Protein AF-A0AAD5GV06-F1 (afdb_monomer)

Nearest PDB structures (foldseek):
  1n60-assembly1_C  TM=7.683E-01  e=9.451E-06  Afipia carboxidovorans OM5
  1ffv-assembly1_F  TM=7.691E-01  e=2.062E-05  Hydrogenophaga pseudoflava
  7dqx-assembly1_E  TM=7.322E-01  e=2.189E-05  Paenarthrobacter nicotinovorans
  7dqx-assembly1_B  TM=6.801E-01  e=4.499E-05  Paenarthrobacter nicotinovorans

pLDDT: mean 82.09, std 19.95, range [29.8, 98.0]

Structure (mmCIF, N/CA/C/O backbone):
data_AF-A0AAD5GV06-F1
#
_entry.id   AF-A0AAD5GV06-F1
#
loop_
_atom_site.group_PDB
_atom_site.id
_atom_site.type_symbol
_atom_site.label_atom_id
_atom_site.label_alt_id
_atom_site.label_comp_id
_atom_site.label_asym_id
_atom_site.label_entity_id
_atom_site.label_seq_id
_atom_site.pdbx_PDB_ins_code
_atom_site.Cartn_x
_atom_site.Cartn_y
_atom_site.Cartn_z
_atom_site.occupancy
_atom_site.B_iso_or_equiv
_atom_site.auth_seq_id
_atom_site.auth_comp_id
_atom_site.auth_asym_id
_atom_site.auth_atom_id
_atom_site.pdbx_PDB_model_num
ATOM 1 N N . GLU A 1 1 ? -22.191 5.093 3.376 1.00 51.56 1 GLU A N 1
ATOM 2 C CA . GLU A 1 1 ? -22.818 5.156 2.046 1.00 51.56 1 GLU A CA 1
ATOM 3 C C . GLU A 1 1 ? -22.018 4.501 0.925 1.00 51.56 1 GLU A C 1
ATOM 5 O O . GLU A 1 1 ? -22.421 3.414 0.571 1.00 51.56 1 GLU A O 1
ATOM 10 N N . PHE A 1 2 ? -20.891 5.005 0.392 1.00 42.59 2 PHE A N 1
ATOM 11 C CA . PHE A 1 2 ? -20.266 4.379 -0.807 1.00 42.59 2 PHE A CA 1
ATOM 12 C C . PHE A 1 2 ? -19.914 2.876 -0.683 1.00 42.59 2 PHE A C 1
ATOM 14 O O . PHE A 1 2 ? -20.197 2.106 -1.591 1.00 42.59 2 PHE A O 1
ATOM 21 N N . LEU A 1 3 ? -19.355 2.435 0.452 1.00 46.47 3 LEU A N 1
ATOM 22 C CA . LEU A 1 3 ? -19.044 1.012 0.701 1.00 46.47 3 LEU A CA 1
ATOM 23 C C . LEU A 1 3 ? -20.263 0.166 1.121 1.00 46.47 3 LEU A C 1
ATOM 25 O O . LEU A 1 3 ? -20.123 -1.029 1.356 1.00 46.47 3 LEU A O 1
ATOM 29 N N . GLU A 1 4 ? -21.433 0.788 1.269 1.00 52.28 4 GLU A N 1
ATOM 30 C CA . GLU A 1 4 ? -22.708 0.117 1.564 1.00 52.28 4 GLU A CA 1
ATOM 31 C C . GLU A 1 4 ? -23.564 -0.042 0.298 1.00 52.28 4 GLU A C 1
ATOM 33 O O . GLU A 1 4 ? -24.565 -0.756 0.326 1.00 52.28 4 GLU A O 1
ATOM 38 N N . ILE A 1 5 ? -23.171 0.594 -0.815 1.00 63.75 5 ILE A N 1
ATOM 39 C CA . ILE A 1 5 ? -23.819 0.406 -2.113 1.00 63.75 5 ILE A CA 1
ATOM 40 C C . ILE A 1 5 ? -23.489 -1.018 -2.594 1.00 63.75 5 ILE A C 1
ATOM 42 O O . ILE A 1 5 ? -22.325 -1.428 -2.528 1.00 63.75 5 ILE A O 1
ATOM 46 N N . PRO A 1 6 ? -24.483 -1.793 -3.066 1.00 69.88 6 PRO A N 1
ATOM 47 C CA . PRO A 1 6 ? -24.226 -3.089 -3.680 1.00 69.88 6 PRO A CA 1
ATOM 48 C C . PRO A 1 6 ? -23.248 -2.954 -4.852 1.00 69.88 6 PRO A C 1
ATOM 50 O O . PRO A 1 6 ? -23.102 -1.884 -5.444 1.00 69.88 6 PRO A O 1
ATOM 53 N N . ALA A 1 7 ? -22.565 -4.050 -5.189 1.00 78.19 7 ALA A N 1
ATOM 54 C CA . ALA A 1 7 ? -21.650 -4.065 -6.324 1.00 78.19 7 ALA A CA 1
ATOM 55 C C . ALA A 1 7 ? -22.341 -3.502 -7.579 1.00 78.19 7 ALA A C 1
ATOM 57 O O . ALA A 1 7 ? -23.476 -3.876 -7.880 1.00 78.19 7 ALA A O 1
ATOM 58 N N . LEU A 1 8 ? -21.654 -2.596 -8.281 1.00 85.69 8 LEU A N 1
ATOM 59 C CA . LEU A 1 8 ? -22.152 -2.017 -9.527 1.00 85.69 8 LEU A CA 1
ATOM 60 C C . LEU A 1 8 ? -22.435 -3.141 -10.530 1.00 85.69 8 LEU A C 1
ATOM 62 O O . LEU A 1 8 ? -21.632 -4.066 -10.678 1.00 85.69 8 LEU A O 1
ATOM 66 N N . ASP A 1 9 ? -23.576 -3.062 -11.208 1.00 87.88 9 ASP A N 1
ATOM 67 C CA . ASP A 1 9 ? -23.890 -3.984 -12.292 1.00 87.88 9 ASP A CA 1
ATOM 68 C C . ASP A 1 9 ? -23.105 -3.624 -13.567 1.00 87.88 9 ASP A C 1
ATOM 70 O O . ASP A 1 9 ? -22.434 -2.596 -13.654 1.00 87.88 9 ASP A O 1
ATOM 74 N N . SER A 1 10 ? -23.200 -4.465 -14.597 1.00 92.44 10 SER A N 1
ATOM 75 C CA . SER A 1 10 ? -22.501 -4.244 -15.870 1.00 92.44 10 SER A CA 1
ATOM 76 C C . SER A 1 10 ? -22.993 -3.023 -16.663 1.00 92.44 10 SER A C 1
ATOM 78 O O . SER A 1 10 ? -22.436 -2.731 -17.718 1.00 92.44 10 SER A O 1
ATOM 80 N N . LYS A 1 11 ? -24.078 -2.367 -16.231 1.00 93.88 11 LYS A N 1
ATOM 81 C CA . LYS A 1 11 ? -24.707 -1.230 -16.922 1.00 93.88 11 LYS A CA 1
ATOM 82 C C . LYS A 1 11 ? -24.461 0.096 -16.206 1.00 93.88 11 LYS A C 1
ATOM 84 O O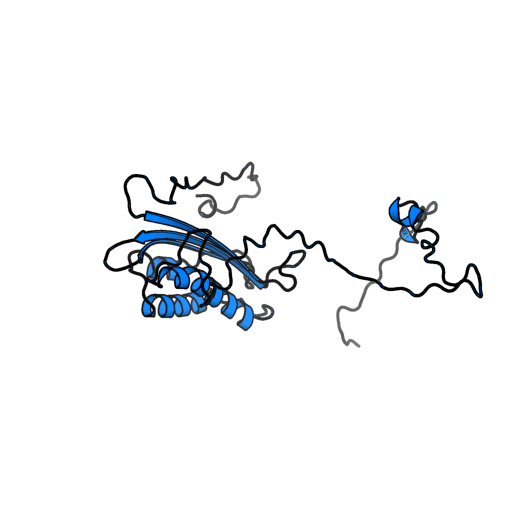 . LYS A 1 11 ? -24.740 1.148 -16.776 1.00 93.88 11 LYS A O 1
ATOM 89 N N . THR A 1 12 ? -23.946 0.051 -14.984 1.00 90.81 12 THR A N 1
ATOM 90 C CA . THR A 1 12 ? -23.716 1.226 -14.153 1.00 90.81 12 THR A CA 1
ATOM 91 C C . THR A 1 12 ? -22.253 1.635 -14.219 1.00 90.81 12 THR A C 1
ATOM 93 O O . THR A 1 12 ? -21.347 0.810 -14.122 1.00 90.81 12 THR A O 1
ATOM 96 N N . VAL A 1 13 ? -22.013 2.937 -14.353 1.00 90.31 13 VAL A N 1
ATOM 97 C CA . VAL A 1 13 ? -20.671 3.523 -14.333 1.00 90.31 13 VAL A CA 1
ATOM 98 C C . VAL A 1 13 ? -20.504 4.413 -13.107 1.00 90.31 13 VAL A C 1
ATOM 100 O O . VAL A 1 13 ? -21.433 5.109 -12.696 1.00 90.31 13 VAL A O 1
ATOM 103 N N . LEU A 1 14 ? -19.308 4.397 -12.514 1.00 90.06 14 LEU A N 1
ATOM 104 C CA . LEU A 1 14 ? -18.953 5.312 -11.433 1.00 90.06 14 LEU A CA 1
ATOM 105 C C . LEU A 1 14 ? -18.707 6.708 -12.017 1.00 90.06 14 LEU A C 1
ATOM 107 O O . LEU A 1 14 ? -17.685 6.931 -12.659 1.00 90.06 14 LEU A O 1
ATOM 111 N N . LEU A 1 15 ? -19.640 7.638 -11.798 1.00 91.94 15 LEU A N 1
ATOM 112 C CA . LEU A 1 15 ? -19.518 9.013 -12.294 1.00 91.94 15 LEU A CA 1
ATOM 113 C C . LEU A 1 15 ? -18.615 9.875 -11.403 1.00 91.94 15 LEU A C 1
ATOM 115 O O . LEU A 1 15 ? -17.742 10.585 -11.892 1.00 91.94 15 LEU A O 1
ATOM 119 N N . SER A 1 16 ? -18.837 9.834 -10.090 1.00 90.56 16 SER A N 1
ATOM 120 C CA . SER A 1 16 ? -18.088 10.628 -9.120 1.00 90.56 16 SER A CA 1
ATOM 121 C C . SER A 1 16 ? -18.120 9.982 -7.736 1.00 90.56 16 SER A C 1
ATOM 123 O O . SER A 1 16 ? -19.012 9.197 -7.412 1.00 90.56 16 SER A O 1
ATOM 125 N N . VAL A 1 17 ? -17.124 10.313 -6.914 1.00 87.50 17 VAL A N 1
ATOM 126 C CA . VAL A 1 17 ? -17.063 9.938 -5.498 1.00 87.50 17 VAL A CA 1
ATOM 127 C C . VAL A 1 17 ? -17.033 11.222 -4.685 1.00 87.50 17 VAL A C 1
ATOM 129 O O . VAL A 1 17 ? -16.138 12.047 -4.855 1.00 87.50 17 VAL A O 1
ATOM 132 N N . PHE A 1 18 ? -18.008 11.392 -3.797 1.00 87.81 18 PHE A N 1
ATOM 133 C CA . PHE A 1 18 ? -18.022 12.501 -2.852 1.00 87.81 18 PHE A CA 1
ATOM 134 C C . PHE A 1 18 ? -17.351 12.073 -1.546 1.00 87.81 18 PHE A C 1
ATOM 136 O O . PHE A 1 18 ? -17.814 11.149 -0.874 1.00 87.81 18 PHE A O 1
ATOM 143 N N . ILE A 1 19 ? -16.258 12.747 -1.188 1.00 85.94 19 ILE A N 1
ATOM 144 C CA . ILE A 1 19 ? -15.560 12.532 0.080 1.00 85.94 19 ILE A CA 1
ATOM 145 C C . ILE A 1 19 ? -16.021 13.627 1.049 1.00 85.94 19 ILE A C 1
ATOM 147 O O . ILE A 1 19 ? -15.722 14.800 0.814 1.00 85.94 19 ILE A O 1
ATOM 151 N N . PRO A 1 20 ? -16.765 13.288 2.117 1.00 80.38 20 PRO A N 1
ATOM 152 C CA . PRO A 1 20 ? -17.269 14.291 3.040 1.00 80.38 20 PRO A CA 1
ATOM 153 C C . PRO A 1 20 ? -16.117 14.936 3.812 1.00 80.38 20 PRO A C 1
ATOM 155 O O . PRO A 1 20 ? -15.278 14.245 4.395 1.00 80.38 20 PRO A O 1
ATOM 158 N N . LEU A 1 21 ? -16.106 16.269 3.861 1.00 74.44 21 LEU A N 1
ATOM 159 C CA . LEU A 1 21 ? -15.189 17.002 4.721 1.00 74.44 21 LEU A CA 1
ATOM 160 C C . LEU A 1 21 ? -15.694 16.916 6.166 1.00 74.44 21 LEU A C 1
ATOM 162 O O . LEU A 1 21 ? -16.721 17.501 6.519 1.00 74.44 21 LEU A O 1
ATOM 166 N N . LEU A 1 22 ? -14.967 16.196 7.012 1.00 67.69 22 LEU A N 1
ATOM 167 C CA . LEU A 1 22 ? -15.177 16.223 8.456 1.00 67.69 22 LEU A CA 1
ATOM 168 C C . LEU A 1 22 ? -14.695 17.589 8.947 1.00 67.69 22 LEU A C 1
ATOM 170 O O . LEU A 1 22 ? -13.493 17.779 9.074 1.00 67.69 22 LEU A O 1
ATOM 174 N N . LYS A 1 23 ? -15.597 18.566 9.133 1.00 54.91 23 LYS A N 1
ATOM 175 C CA . LYS A 1 23 ? -15.231 19.936 9.537 1.00 54.91 23 LYS A CA 1
ATOM 176 C C . LYS A 1 23 ? -14.414 19.900 10.841 1.00 54.91 23 LYS A C 1
ATOM 178 O O . LYS A 1 23 ? -15.004 19.659 11.898 1.00 54.91 23 LYS A O 1
ATOM 183 N N . PRO A 1 24 ? -13.097 20.175 10.807 1.00 48.62 24 PRO A N 1
ATOM 184 C CA . PRO A 1 24 ? -12.324 20.337 12.020 1.00 48.62 24 PRO A CA 1
ATOM 185 C C . PRO A 1 24 ? -12.647 21.729 12.544 1.00 48.62 24 PRO A C 1
ATOM 187 O O . PRO A 1 24 ? -12.456 22.746 11.879 1.00 48.62 24 PRO A O 1
ATOM 190 N N . THR A 1 25 ? -13.226 21.790 13.721 1.00 45.72 25 THR A N 1
ATOM 191 C CA . THR A 1 25 ? -13.682 23.038 14.307 1.00 45.72 25 THR A CA 1
ATOM 192 C C . THR A 1 25 ? -12.563 23.485 15.239 1.00 45.72 25 THR A C 1
ATOM 194 O O . THR A 1 25 ? -12.269 22.778 16.192 1.00 45.72 25 THR A O 1
ATOM 197 N N . LYS A 1 26 ? -11.832 24.531 14.796 1.00 45.44 26 LYS A N 1
ATOM 198 C CA . LYS A 1 26 ? -10.581 25.212 15.250 1.00 45.44 26 LYS A CA 1
ATOM 199 C C . LYS A 1 26 ? -9.536 24.453 16.103 1.00 45.44 26 LYS A C 1
ATOM 201 O O . LYS A 1 26 ? -8.352 24.633 15.860 1.00 45.44 26 LYS A O 1
ATOM 206 N N . ASN A 1 27 ? -9.954 23.578 17.011 1.00 46.66 27 ASN A N 1
ATOM 207 C CA . ASN A 1 27 ? -9.155 22.699 17.868 1.00 46.66 27 ASN A CA 1
ATOM 208 C C . ASN A 1 27 ? -9.433 21.188 17.637 1.00 46.66 27 ASN A C 1
ATOM 210 O O . ASN A 1 27 ? -8.927 20.348 18.378 1.00 46.66 27 ASN A O 1
ATOM 214 N N . GLY A 1 28 ? -10.260 20.826 16.646 1.00 48.19 28 GLY A N 1
ATOM 215 C CA . GLY A 1 28 ? -10.706 19.447 16.390 1.00 48.19 28 GLY A CA 1
ATOM 216 C C . GLY A 1 28 ? -11.953 19.013 17.175 1.00 48.19 28 GLY A C 1
ATOM 217 O O . GLY A 1 28 ? -12.251 17.821 17.193 1.00 48.19 28 GLY A O 1
ATOM 218 N N . TYR A 1 29 ? -12.670 19.962 17.789 1.00 48.94 29 TYR A N 1
ATOM 219 C CA . TYR A 1 29 ? -13.863 19.731 18.609 1.00 48.94 29 TYR A CA 1
ATOM 220 C C . TYR A 1 29 ? -15.061 20.461 18.031 1.00 48.94 29 TYR A C 1
ATOM 222 O O . TYR A 1 29 ? -15.000 21.682 17.907 1.00 48.94 29 TYR A O 1
ATOM 230 N N . THR A 1 30 ? -16.163 19.755 17.767 1.00 49.81 30 THR A N 1
ATOM 231 C CA . THR A 1 30 ? -17.465 20.395 17.532 1.00 49.81 30 THR A CA 1
ATOM 232 C C . THR A 1 30 ? -17.762 21.364 18.674 1.00 49.81 30 THR A C 1
ATOM 234 O O . THR A 1 30 ? -17.601 20.999 19.833 1.00 49.81 30 THR A O 1
ATOM 237 N N . GLU A 1 31 ? -18.195 22.586 18.344 1.00 48.75 31 GLU A N 1
ATOM 238 C CA . GLU A 1 31 ? -18.271 23.770 19.228 1.00 48.75 31 GLU A CA 1
ATOM 239 C C . GLU A 1 31 ? -19.017 23.578 20.570 1.00 48.75 31 GLU A C 1
ATOM 241 O O . GLU A 1 31 ? -18.944 24.457 21.420 1.00 48.75 31 GLU A O 1
ATOM 246 N N . ASN A 1 32 ? -19.664 22.426 20.799 1.00 49.56 32 ASN A N 1
ATOM 247 C CA . ASN A 1 32 ? -20.424 22.082 22.003 1.00 49.56 32 ASN A CA 1
ATOM 248 C C . ASN A 1 32 ? -20.115 20.688 22.611 1.00 49.56 32 ASN A C 1
ATOM 250 O O . ASN A 1 32 ? -20.889 20.223 23.447 1.00 49.56 32 ASN A O 1
ATOM 254 N N . SER A 1 33 ? -19.043 19.979 22.226 1.00 58.00 33 SER A N 1
ATOM 255 C CA . SER A 1 33 ? -18.772 18.630 22.762 1.00 58.00 33 SER A CA 1
ATOM 256 C C . SER A 1 33 ? -17.281 18.278 22.841 1.00 58.00 33 SER A C 1
ATOM 258 O O . SER A 1 33 ? -16.519 18.562 21.922 1.00 58.00 33 SER A O 1
ATOM 260 N N . ASN A 1 34 ? -16.864 17.583 23.912 1.00 72.31 34 ASN A N 1
ATOM 261 C CA . ASN A 1 34 ? -15.514 17.012 24.113 1.00 72.31 34 ASN A CA 1
ATOM 262 C C . ASN A 1 34 ? -15.178 15.876 23.118 1.00 72.31 34 ASN A C 1
ATOM 264 O O . ASN A 1 34 ? -14.488 14.914 23.459 1.00 72.31 34 ASN A O 1
ATOM 268 N N . THR A 1 35 ? -15.725 15.930 21.907 1.00 78.38 35 THR A N 1
ATOM 269 C CA . THR A 1 35 ? -15.640 14.891 20.888 1.00 78.38 35 THR A CA 1
ATOM 270 C C . THR A 1 35 ? -14.645 15.279 19.809 1.00 78.38 35 THR A C 1
ATOM 272 O O . THR A 1 35 ? -14.705 16.386 19.279 1.00 78.38 35 THR A O 1
ATOM 275 N N . LYS A 1 36 ? -13.767 14.347 19.447 1.00 82.19 36 LYS A N 1
ATOM 276 C CA . LYS A 1 36 ? -12.717 14.521 18.446 1.00 82.19 36 LYS A CA 1
ATOM 277 C C . LYS A 1 36 ? -12.791 13.415 17.405 1.00 82.19 36 LYS A C 1
ATOM 279 O O . LYS A 1 36 ? -12.932 12.247 17.753 1.00 82.19 36 LYS A O 1
ATOM 284 N N . VAL A 1 37 ? -12.640 13.779 16.135 1.00 84.12 37 VAL A N 1
ATOM 285 C CA . VAL A 1 37 ? -12.539 12.817 15.029 1.00 84.12 37 VAL A CA 1
ATOM 286 C C . VAL A 1 37 ? -11.079 12.663 14.614 1.00 84.12 37 VAL A C 1
ATOM 288 O O . VAL A 1 37 ? -10.373 13.652 14.430 1.00 84.12 37 VAL A O 1
ATOM 291 N N . ILE A 1 38 ? -10.625 11.420 14.471 1.00 87.75 38 ILE A N 1
ATOM 292 C CA . ILE A 1 38 ? -9.259 11.055 14.095 1.00 87.75 38 ILE A CA 1
ATOM 293 C C . ILE A 1 38 ? -9.328 10.130 12.887 1.00 87.75 38 ILE A C 1
ATOM 295 O O . ILE A 1 38 ? -10.032 9.122 12.915 1.00 87.75 38 ILE A O 1
ATOM 299 N N . PHE A 1 39 ? -8.580 10.464 11.839 1.00 88.88 39 PHE A N 1
ATOM 300 C CA . PHE A 1 39 ? -8.421 9.636 10.652 1.00 88.88 39 PHE A CA 1
ATOM 301 C C . PHE A 1 39 ? -6.936 9.406 10.390 1.00 88.88 39 PHE A C 1
ATOM 303 O O . PHE A 1 39 ? -6.175 10.368 10.320 1.00 88.88 39 PHE A O 1
ATOM 310 N N . GLN A 1 40 ? -6.526 8.147 10.258 1.00 91.19 40 GLN A N 1
ATOM 311 C CA . GLN A 1 40 ? -5.148 7.777 9.941 1.00 91.19 40 GLN A CA 1
ATOM 312 C C . GLN A 1 40 ? -5.128 6.657 8.907 1.00 91.19 40 GLN A C 1
ATOM 314 O O . GLN A 1 40 ? -6.018 5.803 8.861 1.00 91.19 40 GLN A O 1
ATOM 319 N N . THR A 1 41 ? -4.100 6.662 8.065 1.00 94.44 41 THR A N 1
ATOM 320 C CA . THR A 1 41 ? -3.891 5.628 7.052 1.00 94.44 41 THR A CA 1
ATOM 321 C C . THR A 1 41 ? -2.506 5.032 7.193 1.00 94.44 41 THR A C 1
ATOM 323 O O . THR A 1 41 ? -1.566 5.702 7.607 1.00 94.44 41 THR A O 1
ATOM 326 N N . TYR A 1 42 ? -2.390 3.759 6.838 1.00 94.56 42 TYR A N 1
ATOM 327 C CA . TYR A 1 42 ? -1.174 2.982 6.988 1.00 94.56 42 TYR A CA 1
ATOM 328 C C . TYR A 1 42 ? -0.890 2.210 5.712 1.00 94.56 42 TYR A C 1
ATOM 330 O O . TYR A 1 42 ? -1.794 1.654 5.079 1.00 94.56 42 TYR A O 1
ATOM 338 N N . ARG A 1 43 ? 0.387 2.125 5.344 1.00 93.75 43 ARG A N 1
ATOM 339 C CA . ARG A 1 43 ? 0.840 1.341 4.197 1.00 93.75 43 ARG A CA 1
ATOM 340 C C . ARG A 1 43 ? 2.221 0.766 4.469 1.00 93.75 43 ARG A C 1
ATOM 342 O O . ARG A 1 43 ? 3.197 1.501 4.558 1.00 93.75 43 ARG A O 1
ATOM 349 N N . ALA A 1 44 ? 2.316 -0.559 4.511 1.00 94.50 44 ALA A N 1
ATOM 350 C CA . ALA A 1 44 ? 3.593 -1.266 4.528 1.00 94.50 44 ALA A CA 1
ATOM 351 C C . ALA A 1 44 ? 3.867 -1.850 3.142 1.00 94.50 44 ALA A C 1
ATOM 353 O O . ALA A 1 44 ? 3.025 -2.543 2.573 1.00 94.50 44 ALA A O 1
ATOM 354 N N . SER A 1 45 ? 5.043 -1.579 2.582 1.00 93.12 45 SER A N 1
ATOM 355 C CA . SER A 1 45 ? 5.439 -2.067 1.257 1.00 93.12 45 SER A CA 1
ATOM 356 C C . SER A 1 45 ? 6.959 -2.255 1.175 1.00 93.12 45 SER A C 1
ATOM 358 O O . SER A 1 45 ? 7.672 -1.650 1.976 1.00 93.12 45 SER A O 1
ATOM 360 N N . PRO A 1 46 ? 7.476 -3.048 0.214 1.00 92.31 46 PRO A N 1
ATOM 361 C CA . PRO A 1 46 ? 8.920 -3.213 0.014 1.00 92.31 46 PRO A CA 1
ATOM 362 C C . PRO A 1 46 ? 9.656 -1.894 -0.250 1.00 92.31 46 PRO A C 1
ATOM 364 O O . PRO A 1 46 ? 10.826 -1.757 0.088 1.00 92.31 46 PRO A O 1
ATOM 367 N N . ARG A 1 47 ? 8.964 -0.929 -0.872 1.00 87.88 47 ARG A N 1
ATOM 368 C CA . ARG A 1 47 ? 9.450 0.428 -1.138 1.00 87.88 47 ARG A CA 1
ATOM 369 C C . ARG A 1 47 ? 8.484 1.430 -0.496 1.00 87.88 47 ARG A C 1
ATOM 371 O O . ARG A 1 47 ? 7.493 1.803 -1.133 1.00 87.88 47 ARG A O 1
ATOM 378 N N . PRO A 1 48 ? 8.740 1.846 0.759 1.00 75.38 48 PRO A N 1
ATOM 379 C CA . PRO A 1 48 ? 7.825 2.688 1.530 1.00 75.38 48 PRO A CA 1
ATOM 380 C C . PRO A 1 48 ? 7.403 3.960 0.788 1.00 75.38 48 PRO A C 1
ATOM 382 O O . PRO A 1 48 ? 6.218 4.281 0.753 1.00 75.38 48 PRO A O 1
ATOM 385 N N . LEU A 1 49 ? 8.346 4.590 0.084 1.00 78.81 49 LEU A N 1
ATOM 386 C CA . LEU A 1 49 ? 8.168 5.860 -0.628 1.00 78.81 49 LEU A CA 1
ATOM 387 C C . LEU A 1 49 ? 7.448 5.749 -1.986 1.00 78.81 49 LEU A C 1
ATOM 389 O O . LEU A 1 49 ? 7.302 6.747 -2.681 1.00 78.81 49 LEU A O 1
ATOM 393 N N . GLY A 1 50 ? 6.993 4.556 -2.387 1.00 79.69 50 GLY A N 1
ATOM 394 C CA . GLY A 1 50 ? 6.167 4.378 -3.585 1.00 79.69 50 GLY A CA 1
ATOM 395 C C . GLY A 1 50 ? 6.693 3.338 -4.570 1.00 79.69 50 GLY A C 1
ATOM 396 O O . GLY A 1 50 ? 7.602 2.563 -4.277 1.00 79.69 50 GLY A O 1
ATOM 397 N N . ASN A 1 51 ? 6.052 3.281 -5.742 1.00 87.19 51 ASN A N 1
ATOM 398 C CA . ASN A 1 51 ? 6.334 2.322 -6.815 1.00 87.19 51 ASN A CA 1
ATOM 399 C C . ASN A 1 51 ? 6.392 0.854 -6.337 1.00 87.19 51 ASN A C 1
ATOM 401 O O . ASN A 1 51 ? 7.229 0.087 -6.791 1.00 87.19 51 ASN A O 1
ATOM 405 N N . ALA A 1 52 ? 5.572 0.440 -5.368 1.00 92.06 52 ALA A N 1
ATOM 406 C CA . ALA A 1 52 ? 5.491 -0.955 -4.927 1.00 92.06 52 ALA A CA 1
ATOM 407 C C . ALA A 1 52 ? 4.094 -1.291 -4.404 1.00 92.06 52 ALA A C 1
ATOM 409 O O . ALA A 1 52 ? 3.442 -0.464 -3.765 1.00 92.06 52 ALA A O 1
ATOM 410 N N . LEU A 1 53 ? 3.645 -2.524 -4.629 1.00 92.06 53 LEU A N 1
ATOM 411 C CA . LEU A 1 53 ? 2.417 -3.018 -4.010 1.00 92.06 53 LEU A CA 1
ATOM 412 C C . LEU A 1 53 ? 2.605 -3.163 -2.494 1.00 92.06 53 LEU A C 1
ATOM 414 O O . LEU A 1 53 ? 3.703 -3.445 -2.009 1.00 92.06 53 LEU A O 1
ATOM 418 N N . ALA A 1 54 ? 1.529 -2.940 -1.742 1.00 93.88 54 ALA A N 1
ATOM 419 C CA . ALA A 1 54 ? 1.552 -3.042 -0.290 1.00 93.88 54 ALA A CA 1
ATOM 420 C C . ALA A 1 54 ? 1.464 -4.505 0.176 1.00 93.88 54 ALA A C 1
ATOM 422 O O . ALA A 1 54 ? 0.720 -5.309 -0.385 1.00 93.88 54 ALA A O 1
ATOM 423 N N . TYR A 1 55 ? 2.172 -4.834 1.254 1.00 95.06 55 TYR A N 1
ATOM 424 C CA . TYR A 1 55 ? 1.953 -6.067 2.013 1.00 95.06 55 TYR A CA 1
ATOM 425 C C . TYR A 1 55 ? 0.653 -6.019 2.817 1.00 95.06 55 TYR A C 1
ATOM 427 O O . TYR A 1 55 ? 0.018 -7.052 3.006 1.00 95.06 55 TYR A O 1
ATOM 435 N N . LEU A 1 56 ? 0.294 -4.825 3.288 1.00 95.81 56 LEU A N 1
ATOM 436 C CA . LEU A 1 56 ? -0.970 -4.477 3.924 1.00 95.81 56 LEU A CA 1
ATOM 437 C C . LEU A 1 56 ? -1.133 -2.955 3.824 1.00 95.81 56 LEU A C 1
ATOM 439 O O . LEU A 1 56 ? -0.170 -2.208 4.032 1.00 95.81 56 LEU A O 1
ATOM 443 N N . ASN A 1 57 ? -2.346 -2.499 3.538 1.00 95.75 57 ASN A N 1
ATOM 444 C CA . ASN A 1 57 ? -2.755 -1.120 3.774 1.00 95.75 57 ASN A CA 1
ATOM 445 C C . ASN A 1 57 ? -3.969 -1.083 4.707 1.00 95.75 57 ASN A C 1
ATOM 447 O O . ASN A 1 57 ? -4.727 -2.050 4.800 1.00 95.75 57 ASN A O 1
ATOM 451 N N . ALA A 1 58 ? -4.130 0.019 5.428 1.00 97.06 58 ALA A N 1
ATOM 452 C CA . ALA A 1 58 ? -5.244 0.206 6.340 1.00 97.06 58 ALA A CA 1
ATOM 453 C C . ALA A 1 58 ? -5.666 1.675 6.407 1.00 97.06 58 ALA A C 1
ATOM 455 O O . ALA A 1 58 ? -4.866 2.574 6.150 1.00 97.06 58 ALA A O 1
ATOM 456 N N . ALA A 1 59 ? -6.928 1.907 6.745 1.00 96.50 59 ALA A N 1
ATOM 457 C CA . ALA A 1 59 ? -7.484 3.232 6.977 1.00 96.50 59 ALA A CA 1
ATOM 458 C C . ALA A 1 59 ? -8.439 3.163 8.165 1.00 96.50 59 ALA A C 1
ATOM 460 O O . ALA A 1 59 ? -9.405 2.390 8.151 1.00 96.50 59 ALA A O 1
ATOM 461 N N . PHE A 1 60 ? -8.155 3.960 9.189 1.00 95.88 60 PHE A N 1
ATOM 462 C CA . PHE A 1 60 ? -8.881 3.966 10.448 1.00 95.88 60 PHE A CA 1
ATOM 463 C C . PHE A 1 60 ? -9.499 5.332 10.691 1.00 95.88 60 PHE A C 1
ATOM 465 O O . PHE A 1 60 ? -8.848 6.360 10.525 1.00 95.88 60 PHE A O 1
ATOM 472 N N . LEU A 1 61 ? -10.766 5.328 11.086 1.00 92.88 61 LEU A N 1
ATOM 473 C CA . LEU A 1 61 ? -11.526 6.512 11.458 1.00 92.88 61 LEU A CA 1
ATOM 474 C C . LEU A 1 61 ? -12.127 6.262 12.835 1.00 92.88 61 LEU A C 1
ATOM 476 O O . LEU A 1 61 ? -12.843 5.278 12.998 1.00 92.88 61 LEU A O 1
ATOM 480 N N . ALA A 1 62 ? -11.882 7.138 13.799 1.00 91.81 62 ALA A N 1
ATOM 481 C CA . ALA A 1 62 ? -12.509 7.071 15.111 1.00 91.81 62 ALA A CA 1
ATOM 482 C C . ALA A 1 62 ? -13.079 8.427 15.509 1.00 91.81 62 ALA A C 1
ATOM 484 O O . ALA A 1 62 ? -12.474 9.465 15.261 1.00 91.81 62 ALA A O 1
ATOM 485 N N . GLU A 1 63 ? -14.226 8.400 16.165 1.00 89.94 63 GLU A N 1
ATOM 486 C CA . GLU A 1 63 ? -14.752 9.510 16.937 1.00 89.94 63 GLU A CA 1
ATOM 487 C C . GLU A 1 63 ? -14.610 9.151 18.412 1.00 89.94 63 GLU A C 1
ATOM 489 O O . GLU A 1 63 ? -15.131 8.129 18.865 1.00 89.94 63 GLU A O 1
ATOM 494 N N . ILE A 1 64 ? -13.884 9.978 19.150 1.00 89.38 64 ILE A N 1
ATOM 495 C CA . ILE A 1 64 ? -13.584 9.763 20.560 1.00 89.38 64 ILE A CA 1
ATOM 496 C C . ILE A 1 64 ? -14.154 10.891 21.405 1.00 89.38 64 ILE A C 1
ATOM 498 O O . ILE A 1 64 ? -14.266 12.020 20.935 1.00 89.38 64 ILE A O 1
ATOM 502 N N . SER A 1 65 ? -14.480 10.599 22.655 1.00 88.06 65 SER A N 1
ATOM 503 C CA . SER A 1 65 ? -14.852 11.580 23.669 1.00 88.06 65 SER A CA 1
ATOM 504 C C . SER A 1 65 ? -13.819 11.591 24.788 1.00 88.06 65 SER A C 1
ATOM 506 O O . SER A 1 65 ? -13.365 10.542 25.241 1.00 88.06 65 SER A O 1
ATOM 508 N N . ILE A 1 66 ? -13.429 12.782 25.231 1.00 84.31 66 ILE A N 1
ATOM 509 C CA . ILE A 1 66 ? -12.516 12.949 26.363 1.00 84.31 66 ILE A CA 1
ATOM 510 C C . ILE A 1 66 ? -13.355 13.286 27.595 1.00 84.31 66 ILE A C 1
ATOM 512 O O . ILE A 1 66 ? -14.080 14.284 27.613 1.00 84.31 66 ILE A O 1
ATOM 516 N N . GLY A 1 67 ? -13.273 12.439 28.619 1.00 78.94 67 GLY A N 1
ATOM 517 C CA . GLY A 1 67 ? -13.925 12.666 29.905 1.00 78.94 67 GLY A CA 1
ATOM 518 C C . GLY A 1 67 ? -13.010 12.328 31.075 1.00 78.94 67 GLY A C 1
ATOM 519 O O . GLY A 1 67 ? -11.911 11.810 30.894 1.00 78.94 67 GLY A O 1
ATOM 520 N N . ASP A 1 68 ? -13.499 12.562 32.290 1.00 75.81 68 ASP A N 1
ATOM 521 C CA . ASP A 1 68 ? -12.724 12.394 33.532 1.00 75.81 68 ASP A CA 1
ATOM 522 C C . ASP A 1 68 ? -12.217 10.959 33.754 1.00 75.81 68 ASP A C 1
ATOM 524 O O . ASP A 1 68 ? -11.253 10.729 34.476 1.00 75.81 68 ASP A O 1
ATOM 528 N N . LYS A 1 69 ? -12.876 9.975 33.129 1.00 74.62 69 LYS A N 1
ATOM 529 C CA . LYS A 1 69 ? -12.537 8.546 33.213 1.00 74.62 69 LYS A CA 1
ATOM 530 C C . LYS A 1 69 ? -11.571 8.080 32.115 1.00 74.62 69 LYS A C 1
ATOM 532 O O . LYS A 1 69 ? -11.270 6.892 32.061 1.00 74.62 69 LYS A O 1
ATOM 537 N N . GLY A 1 70 ? -11.121 8.979 31.237 1.00 83.88 70 GLY A N 1
ATOM 538 C CA . GLY A 1 70 ? -10.260 8.683 30.090 1.00 83.88 70 GLY A CA 1
ATOM 539 C C . GLY A 1 70 ? -10.957 8.871 28.739 1.00 83.88 70 GLY A C 1
ATOM 540 O O . GLY A 1 70 ? -11.994 9.529 28.629 1.00 83.88 70 GLY A O 1
ATOM 541 N N . VAL A 1 71 ? -10.369 8.287 27.693 1.00 88.25 71 VAL A N 1
ATOM 542 C CA . VAL A 1 71 ? -10.841 8.420 26.307 1.00 88.25 71 VAL A CA 1
ATOM 543 C C . VAL A 1 71 ? -11.897 7.359 25.991 1.00 88.25 71 VAL A C 1
ATOM 545 O O . VAL A 1 71 ? -11.609 6.165 25.995 1.00 88.25 71 VAL A O 1
ATOM 548 N N . GLY A 1 72 ? -13.129 7.779 25.710 1.00 91.19 72 GLY A N 1
ATOM 549 C CA . GLY A 1 72 ? -14.217 6.921 25.233 1.00 91.19 72 GLY A CA 1
ATOM 550 C C . GLY A 1 72 ? -14.263 6.841 23.708 1.00 91.19 72 GLY A C 1
ATOM 551 O O . GLY A 1 72 ? -14.023 7.835 23.029 1.00 91.19 72 GLY A O 1
ATOM 552 N N . ILE A 1 73 ? -14.596 5.674 23.151 1.00 93.19 73 ILE A N 1
ATOM 553 C CA . ILE A 1 73 ? -14.796 5.497 21.702 1.00 93.19 73 ILE A CA 1
ATOM 554 C C . ILE A 1 73 ? -16.289 5.626 21.378 1.00 93.19 73 ILE A C 1
ATOM 556 O O . ILE A 1 73 ? -17.067 4.720 21.675 1.00 93.19 73 ILE A O 1
ATOM 560 N N . ASN A 1 74 ? -16.692 6.719 20.727 1.00 91.62 74 ASN A N 1
ATOM 561 C CA . ASN A 1 74 ? -18.075 6.929 20.284 1.00 91.62 74 ASN A CA 1
ATOM 562 C C . ASN A 1 74 ? -18.375 6.103 19.027 1.00 91.62 74 ASN A C 1
ATOM 564 O O . ASN A 1 74 ? -19.383 5.404 18.947 1.00 91.62 74 ASN A O 1
ATOM 568 N N . SER A 1 75 ? -17.480 6.165 18.038 1.00 93.44 75 SER A N 1
ATOM 569 C CA . SER A 1 75 ? -17.577 5.392 16.801 1.00 93.44 75 SER A CA 1
ATOM 570 C C . SER A 1 75 ? -16.185 5.045 16.276 1.00 93.44 75 SER A C 1
ATOM 572 O O . SER A 1 75 ? -15.228 5.784 16.492 1.00 93.44 75 SER A O 1
ATOM 574 N N . ILE A 1 76 ? -16.040 3.898 15.608 1.00 95.06 76 ILE A N 1
ATOM 575 C CA . ILE A 1 76 ? -14.774 3.498 14.986 1.00 95.06 76 ILE A CA 1
ATOM 576 C C . ILE A 1 76 ? -15.026 2.679 13.719 1.00 95.06 76 ILE A C 1
ATOM 578 O O . ILE A 1 76 ? -15.944 1.858 13.661 1.00 95.06 76 ILE A O 1
ATOM 582 N N . ARG A 1 77 ? -14.216 2.916 12.688 1.00 95.19 77 ARG A N 1
ATOM 583 C CA . ARG A 1 77 ? -14.203 2.175 11.427 1.00 95.19 77 ARG A CA 1
ATOM 584 C C . ARG A 1 77 ? -12.777 1.763 11.111 1.00 95.19 77 ARG A C 1
ATOM 586 O O . ARG A 1 77 ? -11.890 2.611 11.062 1.00 95.19 77 ARG A O 1
ATOM 593 N N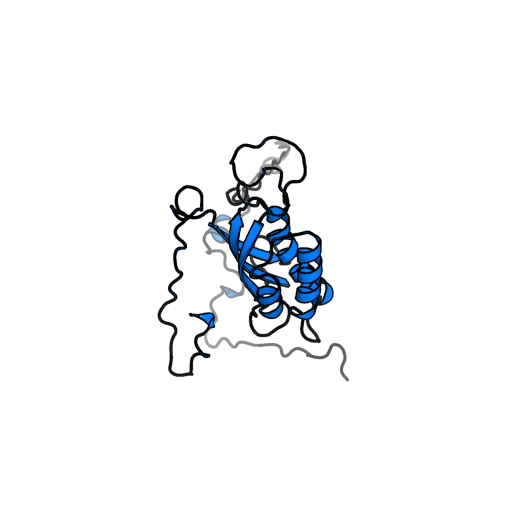 . LEU A 1 78 ? -12.578 0.471 10.886 1.00 96.94 78 LEU A N 1
ATOM 594 C CA . LEU A 1 78 ? -11.275 -0.146 10.688 1.00 96.94 78 LEU A CA 1
ATOM 595 C C . LEU A 1 78 ? -11.268 -0.904 9.361 1.00 96.94 78 LEU A C 1
ATOM 597 O O . LEU A 1 78 ? -11.758 -2.032 9.288 1.00 96.94 78 LEU A O 1
ATOM 601 N N . ALA A 1 79 ? -10.741 -0.285 8.305 1.00 96.81 79 ALA A N 1
ATOM 602 C CA . ALA A 1 79 ? -10.633 -0.903 6.988 1.00 96.81 79 ALA A CA 1
ATOM 603 C C . ALA A 1 79 ? -9.209 -1.414 6.738 1.00 96.81 79 ALA A C 1
ATOM 605 O O . ALA A 1 79 ? -8.239 -0.696 6.974 1.00 96.81 79 ALA A O 1
ATOM 606 N N . PHE A 1 80 ? -9.097 -2.634 6.216 1.00 97.12 80 PHE A N 1
ATOM 607 C CA . PHE A 1 80 ? -7.839 -3.294 5.870 1.00 97.12 80 PHE A CA 1
ATOM 608 C C . PHE A 1 80 ? -7.889 -3.788 4.427 1.00 97.12 80 PHE A C 1
ATOM 610 O O . PHE A 1 80 ? -8.916 -4.284 3.963 1.00 97.12 80 PHE A O 1
ATOM 617 N N . GLY A 1 81 ? -6.769 -3.709 3.719 1.00 95.50 81 GLY A N 1
ATOM 618 C CA . GLY A 1 81 ? -6.651 -4.192 2.351 1.00 95.50 81 GLY A CA 1
ATOM 619 C C . GLY A 1 81 ? -5.269 -4.751 2.049 1.00 95.50 81 GLY A C 1
ATOM 620 O O . GLY A 1 81 ? -4.334 -4.663 2.841 1.00 95.50 81 GLY A O 1
ATOM 621 N N . SER A 1 82 ? -5.133 -5.354 0.871 1.00 93.38 82 SER A N 1
ATOM 622 C CA . SER A 1 82 ? -3.856 -5.871 0.379 1.00 93.38 82 SER A CA 1
ATOM 623 C C . SER A 1 82 ? -3.191 -6.916 1.286 1.00 93.38 82 SER A C 1
ATOM 625 O O . SER A 1 82 ? -1.980 -7.043 1.225 1.00 93.38 82 SER A O 1
ATOM 627 N N . PHE A 1 83 ? -3.927 -7.693 2.095 1.00 94.62 83 PHE A N 1
ATOM 628 C CA . PHE A 1 83 ? -3.353 -8.740 2.967 1.00 94.62 83 PHE A CA 1
ATOM 629 C C . PHE A 1 83 ? -3.500 -10.176 2.445 1.00 94.62 83 PHE A C 1
ATOM 631 O O . PHE A 1 83 ? -3.311 -11.118 3.205 1.00 94.62 83 PHE A O 1
ATOM 638 N N . GLY A 1 84 ? -3.796 -10.353 1.155 1.00 92.12 84 GLY A N 1
ATOM 639 C CA . GLY A 1 84 ? -4.000 -11.682 0.562 1.00 92.12 84 GLY A CA 1
ATOM 640 C C . GLY A 1 84 ? -5.460 -12.096 0.426 1.00 92.12 84 GLY A C 1
ATOM 641 O O . GLY A 1 84 ? -5.747 -13.279 0.370 1.00 92.12 84 GLY A O 1
ATOM 642 N N . VAL A 1 85 ? -6.367 -11.123 0.390 1.00 90.88 85 VAL A N 1
ATOM 643 C CA . VAL A 1 85 ? -7.779 -11.303 0.034 1.00 90.88 85 VAL A CA 1
ATOM 644 C C . VAL A 1 85 ? -8.093 -10.466 -1.200 1.00 90.88 85 VAL A C 1
ATOM 646 O O . VAL A 1 85 ? -7.421 -9.465 -1.471 1.00 90.88 85 VAL A O 1
ATOM 649 N N . LYS A 1 86 ? -9.140 -10.846 -1.935 1.00 88.56 86 LYS A N 1
ATOM 650 C CA . LYS A 1 86 ? -9.536 -10.169 -3.181 1.00 88.56 86 LYS A CA 1
ATOM 651 C C . LYS A 1 86 ? -9.986 -8.716 -2.979 1.00 88.56 86 LYS A C 1
ATOM 653 O O . LYS A 1 86 ? -9.750 -7.876 -3.845 1.00 88.56 86 LYS A O 1
ATOM 658 N N . HIS A 1 87 ? -10.642 -8.418 -1.858 1.00 89.75 87 HIS A N 1
ATOM 659 C CA . HIS A 1 87 ? -11.247 -7.113 -1.586 1.00 89.75 87 HIS A CA 1
ATOM 660 C C . HIS A 1 87 ? -10.830 -6.584 -0.216 1.00 89.75 87 HIS A C 1
ATOM 662 O O . HIS A 1 87 ? -10.585 -7.359 0.704 1.00 89.75 87 HIS A O 1
ATOM 668 N N . ALA A 1 88 ? -10.765 -5.259 -0.076 1.00 92.81 88 ALA A N 1
ATOM 669 C CA . ALA A 1 88 ? -10.602 -4.644 1.235 1.00 92.81 88 ALA A CA 1
ATOM 670 C C . ALA A 1 88 ? -11.809 -4.983 2.121 1.00 92.81 88 ALA A C 1
ATOM 672 O O . ALA A 1 88 ? -12.947 -4.986 1.650 1.00 92.81 88 ALA A O 1
ATOM 673 N N . ILE A 1 89 ? -11.557 -5.258 3.398 1.00 93.00 89 ILE A N 1
ATOM 674 C CA . ILE A 1 89 ? -12.590 -5.628 4.366 1.00 93.00 89 ILE A CA 1
ATOM 675 C C . ILE A 1 89 ? -12.572 -4.685 5.561 1.00 93.00 89 ILE A C 1
ATOM 677 O O . ILE A 1 89 ? -11.540 -4.113 5.916 1.00 93.00 89 ILE A O 1
ATOM 681 N N . ARG A 1 90 ? -13.727 -4.557 6.214 1.00 94.12 90 ARG A N 1
ATOM 682 C CA . ARG A 1 90 ? -13.831 -3.916 7.524 1.00 94.12 90 ARG A CA 1
ATOM 683 C C . ARG A 1 90 ? -13.715 -4.943 8.638 1.00 94.12 90 ARG A C 1
ATOM 685 O O . ARG A 1 90 ? -14.345 -5.998 8.578 1.00 94.12 90 ARG A O 1
ATOM 692 N N . ALA A 1 91 ? -12.987 -4.603 9.695 1.00 95.50 91 ALA A N 1
ATOM 693 C CA . ALA A 1 91 ? -12.894 -5.414 10.904 1.00 95.50 91 ALA A CA 1
ATOM 694 C C . ALA A 1 91 ? -14.123 -5.208 11.810 1.00 95.50 91 ALA A C 1
ATOM 696 O O . ALA A 1 91 ? -13.996 -4.828 12.972 1.00 95.50 91 ALA A O 1
ATOM 697 N N . SER A 1 92 ? -15.333 -5.452 11.296 1.00 94.19 92 SER A N 1
ATOM 698 C CA . SER A 1 92 ? -16.580 -5.100 11.993 1.00 94.19 92 SER A CA 1
ATOM 699 C C . SER A 1 92 ? -16.779 -5.784 13.343 1.00 94.19 92 SER A C 1
ATOM 701 O O . SER A 1 92 ? -17.423 -5.220 14.224 1.00 94.19 92 SER A O 1
ATOM 703 N N . THR A 1 93 ? -16.196 -6.965 13.548 1.00 95.44 93 THR A N 1
ATOM 704 C CA . THR A 1 93 ? -16.175 -7.628 14.860 1.00 95.44 93 THR A CA 1
ATOM 705 C C . THR A 1 93 ? -15.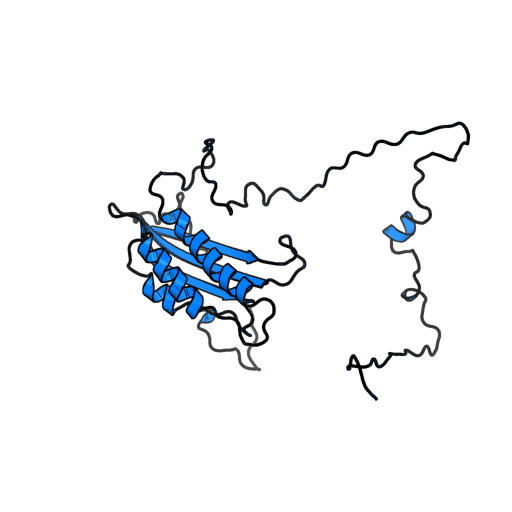361 -6.831 15.884 1.00 95.44 93 THR A C 1
ATOM 707 O O . THR A 1 93 ? -15.791 -6.679 17.024 1.00 95.44 93 THR A O 1
ATOM 710 N N . VAL A 1 94 ? -14.216 -6.280 15.470 1.00 97.06 94 VAL A N 1
ATOM 711 C CA . VAL A 1 94 ? -13.340 -5.457 16.319 1.00 97.06 94 VAL A CA 1
ATOM 712 C C . VAL A 1 94 ? -13.980 -4.096 16.578 1.00 97.06 94 VAL A C 1
ATOM 714 O O . VAL A 1 94 ? -14.004 -3.636 17.715 1.00 97.06 94 VAL A O 1
ATOM 717 N N . GLU A 1 95 ? -14.571 -3.484 15.548 1.00 96.69 95 GLU A N 1
ATOM 718 C CA . GLU A 1 95 ? -15.296 -2.214 15.673 1.00 96.69 95 GLU A CA 1
ATOM 719 C C . GLU A 1 95 ? -16.407 -2.319 16.730 1.00 96.69 95 GLU A C 1
ATOM 721 O O . GLU A 1 95 ? -16.428 -1.546 17.684 1.00 96.69 95 GLU A O 1
ATOM 726 N N . LYS A 1 96 ? -17.281 -3.332 16.624 1.00 96.62 96 LYS A N 1
ATOM 727 C CA . LYS A 1 96 ? -18.365 -3.578 17.595 1.00 96.62 96 LYS A CA 1
ATOM 728 C C . LYS A 1 96 ? -17.855 -3.824 19.014 1.00 96.62 96 LYS A C 1
ATOM 730 O O . LYS A 1 96 ? -18.540 -3.479 19.969 1.00 96.62 96 LYS A O 1
ATOM 735 N N . TYR A 1 97 ? -16.679 -4.434 19.156 1.00 97.12 97 TYR A N 1
ATOM 736 C CA . TYR A 1 97 ? -16.074 -4.679 20.461 1.00 97.12 97 TYR A CA 1
ATOM 737 C C . TYR A 1 97 ? -15.562 -3.395 21.131 1.00 97.12 97 TYR A C 1
ATOM 739 O O . TYR A 1 97 ? -15.575 -3.325 22.360 1.00 97.12 97 TYR A O 1
ATOM 747 N N . LEU A 1 98 ? -15.104 -2.413 20.349 1.00 96.12 98 LEU A N 1
ATOM 748 C CA . LEU A 1 98 ? -14.495 -1.169 20.833 1.00 96.12 98 LEU A CA 1
ATOM 749 C C . LEU A 1 98 ? -15.510 -0.047 21.095 1.00 96.12 98 LEU A C 1
ATOM 751 O O . LEU A 1 98 ? -15.314 0.740 22.019 1.00 96.12 98 LEU A O 1
ATOM 755 N N . VAL A 1 99 ? -16.581 0.036 20.300 1.00 96.00 99 VAL A N 1
ATOM 756 C CA . VAL A 1 99 ? -17.603 1.092 20.425 1.00 96.00 99 VAL A CA 1
ATOM 757 C C . VAL A 1 99 ? -18.223 1.109 21.826 1.00 96.00 99 VAL A C 1
ATOM 759 O O . VAL A 1 99 ? -18.611 0.075 22.367 1.00 96.00 99 VAL A O 1
ATOM 762 N N . GLY A 1 100 ? -18.333 2.307 22.404 1.00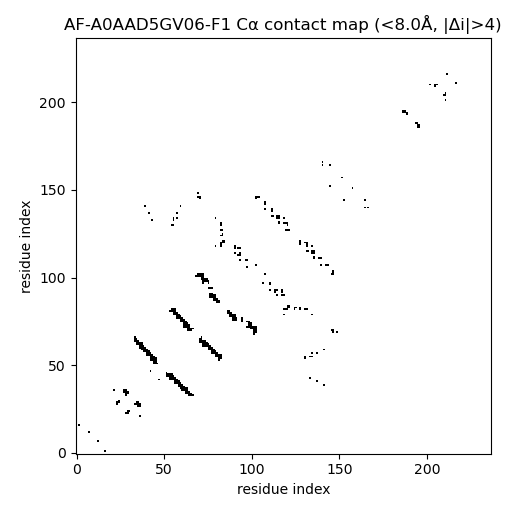 92.06 100 GLY A N 1
ATOM 763 C CA . GLY A 1 100 ? -18.948 2.559 23.708 1.00 92.06 100 GLY A CA 1
ATOM 764 C C . GLY A 1 100 ? -18.058 2.246 24.912 1.00 92.06 100 GLY A C 1
ATOM 765 O O . GLY A 1 100 ? -18.503 2.421 26.046 1.00 92.06 100 GLY A O 1
ATOM 766 N N . LYS A 1 101 ? -16.817 1.791 24.703 1.00 94.31 101 LYS A N 1
ATOM 767 C CA . LYS A 1 101 ? -15.875 1.492 25.788 1.00 94.31 101 LYS A CA 1
ATOM 768 C C . LYS A 1 101 ? -14.856 2.608 25.979 1.00 94.31 101 LYS A C 1
ATOM 770 O O . LYS A 1 101 ? -14.487 3.313 25.039 1.00 94.31 101 LYS A O 1
ATOM 775 N N . THR A 1 102 ? -14.386 2.732 27.215 1.00 92.50 102 THR A N 1
ATOM 776 C CA . THR A 1 102 ? -13.233 3.562 27.562 1.00 92.50 102 THR A CA 1
ATOM 777 C C . THR A 1 102 ? -11.956 2.806 27.235 1.00 92.50 102 THR A C 1
ATOM 779 O O . THR A 1 102 ? -11.820 1.628 27.571 1.00 92.50 102 THR A O 1
ATOM 782 N N . LEU A 1 103 ? -11.035 3.479 26.559 1.00 91.88 103 LEU A N 1
ATOM 783 C CA . LEU A 1 103 ? -9.779 2.907 26.126 1.00 91.88 103 LEU A CA 1
ATOM 784 C C . LEU A 1 103 ? -8.899 2.571 27.334 1.00 91.88 103 LEU A C 1
ATOM 786 O O . LEU A 1 103 ? -8.656 3.404 28.203 1.00 91.88 103 LEU A O 1
ATOM 790 N N . SER A 1 104 ? -8.431 1.330 27.380 1.00 91.75 104 SER A N 1
ATOM 791 C CA . SER A 1 104 ? -7.528 0.812 28.403 1.00 91.75 104 SER A CA 1
ATOM 792 C C . SER A 1 104 ? -6.537 -0.160 27.767 1.00 91.75 104 SER A C 1
ATOM 794 O O . SER A 1 104 ? -6.763 -0.656 26.658 1.00 91.75 104 SER A O 1
ATOM 796 N N . VAL A 1 105 ? -5.445 -0.460 28.472 1.00 91.88 105 VAL A N 1
ATOM 797 C CA . VAL A 1 105 ? -4.423 -1.410 28.001 1.00 91.88 105 VAL A CA 1
ATOM 798 C C . VAL A 1 105 ? -5.038 -2.787 27.719 1.00 91.88 105 VAL A C 1
ATOM 800 O O . VAL A 1 105 ? -4.808 -3.357 26.652 1.00 91.88 105 VAL A O 1
ATOM 803 N N . ASP A 1 106 ? -5.894 -3.279 28.619 1.00 94.19 106 ASP A N 1
ATOM 804 C CA . ASP A 1 106 ? -6.593 -4.560 28.453 1.00 94.19 106 ASP A CA 1
ATOM 805 C C . ASP A 1 106 ? -7.537 -4.544 27.246 1.00 94.19 106 ASP A C 1
ATOM 807 O O . ASP A 1 106 ? -7.627 -5.521 26.498 1.00 94.19 106 ASP A O 1
ATOM 811 N N . LEU A 1 107 ? -8.216 -3.414 27.009 1.00 94.81 107 LEU A N 1
ATOM 812 C CA . LEU A 1 107 ? -9.107 -3.276 25.864 1.00 94.81 107 LEU A CA 1
ATOM 813 C C . LEU A 1 107 ? -8.336 -3.361 24.542 1.00 94.81 107 LEU A C 1
ATOM 815 O O . LEU A 1 107 ? -8.779 -4.061 23.628 1.00 94.81 107 LEU A O 1
ATOM 819 N N . ILE A 1 108 ? -7.190 -2.678 24.447 1.00 94.69 108 ILE A N 1
ATOM 820 C CA . ILE A 1 108 ? -6.317 -2.728 23.266 1.00 94.69 108 ILE A CA 1
ATOM 821 C C . ILE A 1 108 ? -5.801 -4.148 23.050 1.00 94.69 108 ILE A C 1
ATOM 823 O O . ILE A 1 108 ? -5.834 -4.646 21.925 1.00 94.69 108 ILE A O 1
ATOM 827 N N . TYR A 1 109 ? -5.362 -4.822 24.113 1.00 95.50 109 TYR A N 1
ATOM 828 C CA . TYR A 1 109 ? -4.853 -6.187 24.029 1.00 95.50 109 TYR A CA 1
ATOM 829 C C . TYR A 1 109 ? -5.899 -7.167 23.475 1.00 95.50 109 TYR A C 1
ATOM 831 O O . TYR A 1 109 ? -5.610 -7.938 22.553 1.00 95.50 109 TYR A O 1
ATOM 839 N N . GLU A 1 110 ? -7.138 -7.099 23.962 1.00 97.00 110 GLU A N 1
ATOM 840 C CA . GLU A 1 110 ? -8.228 -7.926 23.437 1.00 97.00 110 GLU A CA 1
ATOM 841 C C . GLU A 1 110 ? -8.622 -7.533 22.004 1.00 97.00 110 GLU A C 1
ATOM 843 O O . GLU A 1 110 ? -8.836 -8.403 21.156 1.00 97.00 110 GLU A O 1
ATOM 848 N N . ALA A 1 111 ? -8.630 -6.239 21.670 1.00 96.75 111 ALA A N 1
ATOM 849 C CA . ALA A 1 111 ? -8.888 -5.781 20.304 1.00 96.75 111 ALA A CA 1
ATOM 850 C C . ALA A 1 111 ? -7.822 -6.279 19.311 1.00 96.75 111 ALA A C 1
ATOM 852 O O . ALA A 1 111 ? -8.147 -6.683 18.191 1.00 96.75 111 ALA A O 1
ATOM 853 N N . VAL A 1 112 ? -6.557 -6.326 19.730 1.00 95.19 112 VAL A N 1
ATOM 854 C CA . VAL A 1 112 ? -5.444 -6.897 18.965 1.00 95.19 112 VAL A CA 1
ATOM 855 C C . VAL A 1 112 ? -5.659 -8.389 18.695 1.00 95.19 112 VAL A C 1
ATOM 857 O O . VAL A 1 112 ? -5.505 -8.834 17.553 1.00 95.19 112 VAL A O 1
ATOM 860 N N . LYS A 1 113 ? -6.071 -9.170 19.702 1.00 96.19 113 LYS A N 1
ATOM 861 C CA . LYS A 1 113 ? -6.395 -10.595 19.511 1.00 96.19 113 LYS A CA 1
ATOM 862 C C . LYS A 1 113 ? -7.532 -10.785 18.513 1.00 96.19 113 LYS A C 1
ATOM 864 O O . LYS A 1 113 ? -7.408 -11.599 17.599 1.00 96.19 113 LYS A O 1
ATOM 869 N N . LEU A 1 114 ? -8.609 -10.009 18.652 1.00 97.06 114 LEU A N 1
ATOM 870 C CA . LEU A 1 114 ? -9.749 -10.059 17.735 1.00 97.06 114 LEU A CA 1
ATOM 871 C C . LEU A 1 114 ? -9.346 -9.676 16.306 1.00 97.06 114 LEU A C 1
ATOM 873 O O . LEU A 1 114 ? -9.794 -10.306 15.351 1.00 97.06 114 LEU A O 1
ATOM 877 N N . THR A 1 115 ? -8.453 -8.699 16.153 1.00 96.81 115 THR A N 1
ATOM 878 C CA . THR A 1 115 ? -7.941 -8.263 14.844 1.00 96.81 115 THR A CA 1
ATOM 879 C C . THR A 1 115 ? -7.152 -9.359 14.154 1.00 96.81 115 THR A C 1
ATOM 881 O O . THR A 1 115 ? -7.335 -9.576 12.960 1.00 96.81 115 THR A O 1
ATOM 884 N N . ARG A 1 116 ? -6.331 -10.107 14.898 1.00 93.94 116 ARG A N 1
ATOM 885 C CA . ARG A 1 116 ? -5.584 -11.246 14.350 1.00 93.94 116 ARG A CA 1
ATOM 886 C C . ARG A 1 116 ? -6.500 -12.333 13.784 1.00 93.94 116 ARG A C 1
ATOM 888 O O . ARG A 1 116 ? -6.139 -12.969 12.801 1.00 93.94 116 ARG A O 1
ATOM 895 N N . VAL A 1 117 ? -7.661 -12.549 14.403 1.00 93.62 117 VAL A N 1
ATOM 896 C CA . VAL A 1 117 ? -8.662 -13.517 13.927 1.00 93.62 117 VAL A CA 1
ATOM 897 C C . VAL A 1 117 ? -9.447 -12.956 12.739 1.00 93.62 117 VAL A C 1
ATOM 899 O O . VAL A 1 117 ? -9.684 -13.669 11.770 1.00 93.62 117 VAL A O 1
ATOM 902 N N . ALA A 1 118 ? -9.834 -11.679 12.795 1.00 93.56 118 ALA A N 1
ATOM 903 C CA . ALA A 1 118 ? -10.635 -11.040 11.753 1.00 93.56 118 ALA A CA 1
ATOM 904 C C . ALA A 1 118 ? -9.850 -10.782 10.454 1.00 93.56 118 ALA A C 1
ATOM 906 O O . ALA A 1 118 ? -10.418 -10.874 9.369 1.00 93.56 118 ALA A O 1
ATOM 907 N N . ILE A 1 119 ? -8.559 -10.452 10.559 1.00 94.81 119 ILE A N 1
ATOM 908 C CA . ILE A 1 119 ? -7.684 -10.090 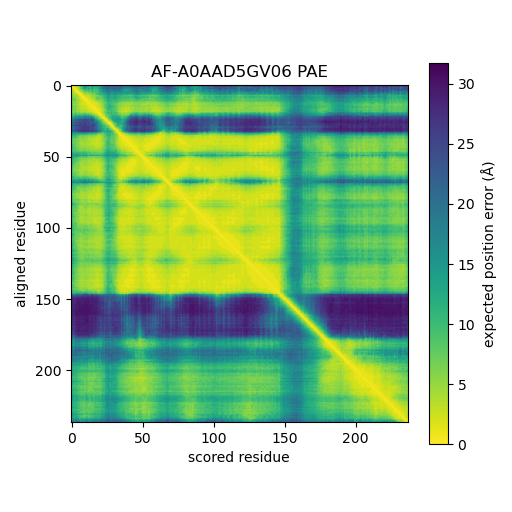9.439 1.00 94.81 119 ILE A CA 1
ATOM 909 C C . ILE A 1 119 ? -6.646 -11.200 9.233 1.00 94.81 119 ILE A C 1
ATOM 911 O O . ILE A 1 119 ? -5.483 -11.098 9.635 1.00 94.81 119 ILE A O 1
ATOM 915 N N . SER A 1 120 ? -7.094 -12.288 8.604 1.00 93.56 120 SER A N 1
ATOM 916 C CA . SER A 1 120 ? -6.264 -13.450 8.277 1.00 93.56 120 SER A CA 1
ATOM 917 C C . SER A 1 120 ? -6.057 -13.555 6.760 1.00 93.56 120 SER A C 1
ATOM 919 O O . SER A 1 120 ? -7.044 -13.581 6.026 1.00 93.56 120 SER A O 1
ATOM 921 N N . PRO A 1 121 ? -4.807 -13.633 6.269 1.00 95.19 121 PRO A N 1
ATOM 922 C CA . PRO A 1 121 ? -4.511 -13.899 4.860 1.00 95.19 121 PRO A CA 1
ATOM 923 C C . PRO A 1 121 ? -5.087 -15.234 4.366 1.00 95.19 121 PRO A C 1
ATOM 925 O O . PRO A 1 121 ? -5.131 -16.201 5.130 1.00 95.19 121 PRO A O 1
ATOM 928 N N . GLU A 1 122 ? -5.463 -15.318 3.084 1.00 94.69 122 GLU A N 1
ATOM 929 C CA . GLU A 1 122 ? -5.873 -16.583 2.459 1.00 94.69 122 GLU A CA 1
ATOM 930 C C . GLU A 1 122 ? -4.674 -17.523 2.255 1.00 94.69 122 GLU A C 1
ATOM 932 O O . GLU A 1 122 ? -3.519 -17.093 2.123 1.00 94.69 122 GLU A O 1
ATOM 937 N N . ASN A 1 123 ? -4.952 -18.827 2.186 1.00 92.38 123 ASN A N 1
ATOM 938 C CA . ASN A 1 123 ? -3.939 -19.842 1.905 1.00 92.38 123 ASN A CA 1
ATOM 939 C C . ASN A 1 123 ? -3.227 -19.558 0.574 1.00 92.38 123 ASN A C 1
ATOM 941 O O . ASN A 1 123 ? -3.859 -19.259 -0.434 1.00 92.38 123 ASN A O 1
ATOM 945 N N . GLY A 1 124 ? -1.898 -19.674 0.571 1.00 92.38 124 GLY A N 1
ATOM 946 C CA . GLY A 1 124 ? -1.068 -19.363 -0.599 1.00 92.38 124 GLY A CA 1
ATOM 947 C C . GLY A 1 124 ? -0.639 -17.895 -0.701 1.00 92.38 124 GLY A C 1
ATOM 948 O O . GLY A 1 124 ? 0.175 -17.563 -1.561 1.00 92.38 124 GLY A O 1
ATOM 949 N N . THR A 1 125 ? -1.104 -17.019 0.197 1.00 94.19 125 THR A N 1
ATOM 950 C CA . THR A 1 125 ? -0.606 -15.640 0.274 1.00 94.19 125 THR A CA 1
ATOM 951 C C . THR A 1 125 ? 0.880 -15.614 0.629 1.00 94.19 125 THR A C 1
ATOM 953 O O . THR A 1 125 ? 1.325 -16.297 1.551 1.00 94.19 125 THR A O 1
ATOM 956 N N . SER A 1 126 ? 1.658 -14.767 -0.048 1.00 94.12 126 SER A N 1
ATOM 957 C CA . SER A 1 126 ? 3.057 -14.528 0.309 1.00 94.12 126 SER A CA 1
ATOM 958 C C . SER A 1 126 ? 3.186 -13.793 1.647 1.00 94.12 126 SER A C 1
ATOM 960 O O . SER A 1 126 ? 2.547 -12.766 1.881 1.00 94.12 126 SER A O 1
ATOM 962 N N . HIS A 1 127 ? 4.062 -14.298 2.516 1.00 94.88 127 HIS A N 1
ATOM 963 C CA . HIS A 1 127 ? 4.400 -13.707 3.821 1.00 94.88 127 HIS A CA 1
ATOM 964 C C . HIS A 1 127 ? 3.186 -13.519 4.762 1.00 94.88 127 HIS A C 1
ATOM 966 O O . HIS A 1 127 ? 3.004 -12.436 5.322 1.00 94.88 127 HIS A O 1
ATOM 972 N N . PRO A 1 128 ? 2.354 -14.555 4.985 1.00 95.69 128 PRO A N 1
ATOM 973 C CA . PRO A 1 128 ? 1.088 -14.404 5.702 1.00 95.69 128 PRO A CA 1
ATOM 974 C C . PRO A 1 128 ? 1.295 -13.959 7.158 1.00 95.69 128 PRO A C 1
ATOM 976 O O . PRO A 1 128 ? 0.622 -13.045 7.623 1.00 95.69 128 PRO A O 1
ATOM 979 N N . ALA A 1 129 ? 2.297 -14.511 7.851 1.00 95.06 129 ALA A N 1
ATOM 980 C CA . ALA A 1 129 ? 2.627 -14.122 9.224 1.00 95.06 129 ALA A CA 1
ATOM 981 C C . ALA A 1 129 ? 3.008 -12.635 9.344 1.00 95.06 129 ALA A C 1
ATOM 983 O O . ALA A 1 129 ? 2.564 -11.955 10.269 1.00 95.06 129 ALA A O 1
ATOM 984 N N . TYR A 1 130 ? 3.778 -12.117 8.382 1.00 96.25 130 TYR A N 1
ATOM 985 C CA . TYR A 1 130 ? 4.155 -10.705 8.348 1.00 96.25 130 TYR A CA 1
ATOM 986 C C . TYR A 1 130 ? 2.928 -9.815 8.124 1.00 96.25 130 TYR A C 1
ATOM 988 O O . TYR A 1 130 ? 2.718 -8.859 8.866 1.00 96.25 130 TYR A O 1
ATOM 996 N N . ARG A 1 131 ? 2.052 -10.173 7.179 1.00 96.19 131 ARG A N 1
ATOM 997 C CA . ARG A 1 131 ? 0.814 -9.422 6.913 1.00 96.19 131 ARG A CA 1
ATOM 998 C C . ARG A 1 131 ? -0.131 -9.401 8.119 1.00 96.19 131 ARG A C 1
ATOM 1000 O O . ARG A 1 131 ? -0.623 -8.333 8.472 1.00 96.19 131 ARG A O 1
ATOM 1007 N N . SER A 1 132 ? -0.322 -10.533 8.802 1.00 95.00 132 SER A N 1
ATOM 1008 C CA . SER A 1 132 ? -1.094 -10.583 10.053 1.00 95.00 132 SER A CA 1
ATOM 1009 C C . SER A 1 132 ? -0.472 -9.730 11.159 1.00 95.00 132 SER A C 1
ATOM 1011 O O . SER A 1 132 ? -1.196 -9.063 11.896 1.00 95.00 132 SER A O 1
ATOM 1013 N N . SER A 1 133 ? 0.861 -9.719 11.273 1.00 96.06 133 SER A N 1
ATOM 1014 C CA . SER A 1 133 ? 1.548 -8.880 12.262 1.00 96.06 133 SER A CA 1
ATOM 1015 C C . SER A 1 133 ? 1.338 -7.390 11.991 1.00 96.06 133 SER A C 1
ATOM 1017 O O . SER A 1 133 ? 1.029 -6.650 12.918 1.00 96.06 133 SER A O 1
ATOM 1019 N N . LEU A 1 134 ? 1.380 -6.968 10.721 1.00 96.69 134 LEU A N 1
ATOM 1020 C CA . LEU A 1 134 ? 1.145 -5.579 10.329 1.00 96.69 134 LEU A CA 1
ATOM 1021 C C . LEU A 1 134 ? -0.268 -5.109 10.687 1.00 96.69 134 LEU A C 1
ATOM 1023 O O . LEU A 1 134 ? -0.430 -3.978 11.131 1.00 96.69 134 LEU A O 1
ATOM 1027 N N . ALA A 1 135 ? -1.282 -5.967 10.538 1.00 97.06 135 ALA A N 1
ATOM 1028 C CA . ALA A 1 135 ? -2.666 -5.607 10.853 1.00 97.06 135 ALA A CA 1
ATOM 1029 C C . ALA A 1 135 ? -2.838 -5.270 12.335 1.00 97.06 135 ALA A C 1
ATOM 1031 O O . ALA A 1 135 ? -3.451 -4.263 12.689 1.00 97.06 135 ALA A O 1
ATOM 1032 N N . VAL A 1 136 ? -2.232 -6.091 13.191 1.00 96.88 136 VAL A N 1
ATOM 1033 C CA . VAL A 1 136 ? -2.181 -5.863 14.634 1.00 96.88 136 VAL A CA 1
ATOM 1034 C C . VAL A 1 136 ? -1.361 -4.617 14.969 1.00 96.88 136 VAL A C 1
ATOM 1036 O O . VAL A 1 136 ? -1.807 -3.797 15.767 1.00 96.88 136 VAL A O 1
ATOM 1039 N N . SER A 1 137 ? -0.186 -4.458 14.355 1.00 96.50 137 SER A N 1
ATOM 1040 C CA . SER A 1 137 ? 0.695 -3.315 14.605 1.00 96.50 137 SER A CA 1
ATOM 1041 C C . SER A 1 137 ? 0.044 -1.988 14.233 1.00 96.50 137 SER A C 1
ATOM 1043 O O . SER A 1 137 ? 0.136 -1.055 15.018 1.00 96.50 137 SER A O 1
ATOM 1045 N N . PHE A 1 138 ? -0.652 -1.905 13.096 1.00 96.94 138 PHE A N 1
ATOM 1046 C CA . PHE A 1 138 ? -1.365 -0.688 12.707 1.00 96.94 138 PHE A CA 1
ATOM 1047 C C . PHE A 1 138 ? -2.473 -0.346 13.702 1.00 96.94 138 PHE A C 1
ATOM 1049 O O . PHE A 1 138 ? -2.588 0.808 14.101 1.00 96.94 138 PHE A O 1
ATOM 1056 N N . LEU A 1 139 ? -3.273 -1.327 14.141 1.00 96.75 139 LEU A N 1
ATOM 1057 C CA . LEU A 1 139 ? -4.318 -1.055 15.132 1.00 96.75 139 LEU A CA 1
ATOM 1058 C C . LEU A 1 139 ? -3.726 -0.569 16.461 1.00 96.75 139 LEU A C 1
ATOM 1060 O O . LEU A 1 139 ? -4.256 0.358 17.070 1.00 96.75 139 LEU A O 1
ATOM 1064 N N . PHE A 1 140 ? -2.643 -1.203 16.912 1.00 95.38 140 PHE A N 1
ATOM 1065 C CA . PHE A 1 140 ? -1.954 -0.793 18.129 1.00 95.38 140 PHE A CA 1
ATOM 1066 C C . PHE A 1 140 ? -1.407 0.632 18.004 1.00 95.38 140 PHE A C 1
ATOM 1068 O O . PHE A 1 140 ? -1.659 1.443 18.886 1.00 95.38 140 PHE A O 1
ATOM 1075 N N . ASP A 1 141 ? -0.725 0.952 16.903 1.00 93.31 141 ASP A N 1
ATOM 1076 C CA . ASP A 1 141 ? -0.161 2.284 16.648 1.00 93.31 141 ASP A CA 1
ATOM 1077 C C . ASP A 1 141 ? -1.241 3.378 16.578 1.00 93.31 141 ASP A C 1
ATOM 1079 O O . ASP A 1 141 ? -1.018 4.500 17.018 1.00 93.31 141 ASP A O 1
ATOM 1083 N N . PHE A 1 142 ? -2.445 3.032 16.114 1.00 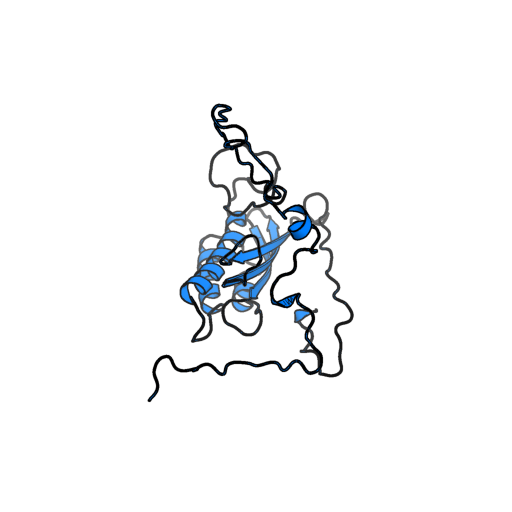94.00 142 PHE A N 1
ATOM 1084 C CA . PHE A 1 142 ? -3.591 3.940 16.090 1.00 94.00 142 PHE A CA 1
ATOM 1085 C C . PHE A 1 142 ? -4.198 4.203 17.475 1.00 94.00 142 PHE A C 1
ATOM 1087 O O . PHE A 1 142 ? -4.568 5.334 17.788 1.00 94.00 142 PHE A O 1
ATOM 1094 N N . LEU A 1 143 ? -4.345 3.161 18.302 1.00 92.75 143 LEU A N 1
ATOM 1095 C CA . LEU A 1 143 ? -5.025 3.259 19.599 1.00 92.75 143 LEU A CA 1
ATOM 1096 C C . LEU A 1 143 ? -4.087 3.668 20.739 1.00 92.75 143 LEU A C 1
ATOM 1098 O O . LEU A 1 143 ? -4.509 4.398 21.630 1.00 92.75 143 LEU A O 1
ATOM 1102 N N . TRP A 1 144 ? -2.834 3.212 20.737 1.00 89.81 144 TRP A N 1
ATOM 1103 C CA . TRP A 1 144 ? -1.887 3.436 21.835 1.00 89.81 144 TRP A CA 1
ATOM 1104 C C . TRP A 1 144 ? -1.695 4.920 22.195 1.00 89.81 144 TRP A C 1
ATOM 1106 O O . TRP A 1 144 ? -1.822 5.247 23.377 1.00 89.81 144 TRP A O 1
ATOM 1116 N N . PRO A 1 145 ? -1.506 5.846 21.230 1.00 86.69 145 PRO A N 1
ATOM 1117 C CA . PRO A 1 145 ? -1.340 7.269 21.534 1.00 86.69 145 PRO A CA 1
ATOM 1118 C C . PRO A 1 145 ? -2.558 7.918 22.205 1.00 86.69 145 PRO A C 1
ATOM 1120 O O . PRO A 1 145 ? -2.463 9.040 22.688 1.00 86.69 145 PRO A O 1
ATOM 1123 N N . LEU A 1 146 ? -3.716 7.249 22.211 1.00 83.50 146 LEU A N 1
ATOM 1124 C CA . LEU A 1 146 ? -4.942 7.741 22.840 1.00 83.50 146 LEU A CA 1
ATOM 1125 C C . LEU A 1 146 ? -5.076 7.300 24.310 1.00 83.50 146 LEU A C 1
ATOM 1127 O O . LEU A 1 146 ? -5.968 7.792 24.996 1.00 83.50 146 LEU A O 1
ATOM 1131 N N . VAL A 1 147 ? -4.248 6.361 24.789 1.00 78.25 147 VAL A N 1
ATOM 1132 C CA . VAL A 1 147 ? -4.281 5.863 26.182 1.00 78.25 147 VAL A CA 1
ATOM 1133 C C . VAL A 1 147 ? -3.432 6.708 27.117 1.00 78.25 147 VAL A C 1
ATOM 1135 O O . VAL A 1 147 ? -3.765 6.797 28.296 1.00 78.25 147 VAL A O 1
ATOM 1138 N N . GLU A 1 148 ? -2.342 7.302 26.629 1.00 61.59 148 GLU A N 1
ATOM 1139 C CA . GLU A 1 148 ? -1.397 8.014 27.489 1.00 61.59 148 GLU A CA 1
ATOM 1140 C C . GLU A 1 148 ? -2.016 9.323 28.027 1.00 61.59 148 GLU A C 1
ATOM 1142 O O . GLU A 1 148 ? -2.326 10.227 27.247 1.00 61.59 148 GLU A O 1
ATOM 1147 N N . PRO A 1 149 ? -2.216 9.442 29.358 1.00 48.69 149 PRO A N 1
ATOM 1148 C CA . PRO A 1 149 ? -2.846 10.608 29.977 1.00 48.69 149 PRO A CA 1
ATOM 1149 C C . PRO A 1 149 ? -1.886 11.801 30.131 1.00 48.69 149 PRO A C 1
ATOM 1151 O O . PRO A 1 149 ? -2.333 12.908 30.427 1.00 48.69 149 PRO A O 1
ATOM 1154 N N . ASP A 1 150 ? -0.589 11.616 29.868 1.00 43.34 150 ASP A N 1
ATOM 1155 C CA . ASP A 1 150 ? 0.421 12.674 29.935 1.00 43.34 150 ASP A CA 1
ATOM 1156 C C . ASP A 1 150 ? 0.541 13.415 28.596 1.00 43.34 150 ASP A C 1
ATOM 1158 O O . ASP A 1 150 ? 1.527 13.306 27.874 1.00 43.34 150 ASP A O 1
ATOM 1162 N N . GLY A 1 151 ? -0.492 14.194 28.265 1.00 41.72 151 GLY A N 1
ATOM 1163 C CA . GLY A 1 151 ? -0.345 15.537 27.684 1.00 41.72 151 GLY A CA 1
ATOM 1164 C C . GLY A 1 151 ? 0.484 15.761 26.408 1.00 41.72 151 GLY A C 1
ATOM 1165 O O . GLY A 1 151 ? 0.711 16.918 26.071 1.00 41.72 151 GLY A O 1
ATOM 1166 N N . CYS A 1 152 ? 0.917 14.744 25.665 1.00 38.62 152 CYS A N 1
ATOM 1167 C CA . CYS A 1 152 ? 1.684 14.914 24.423 1.00 38.62 152 CYS A CA 1
ATOM 1168 C C . CYS A 1 152 ? 0.838 14.591 23.194 1.00 38.62 152 CYS A C 1
ATOM 1170 O O . CYS A 1 152 ? 1.232 13.849 22.299 1.00 38.62 152 CYS A O 1
ATOM 1172 N N . VAL A 1 153 ? -0.361 15.159 23.149 1.00 39.69 153 VAL A N 1
ATOM 1173 C CA . VAL A 1 153 ? -1.262 15.021 22.012 1.00 39.69 153 VAL A CA 1
ATOM 1174 C C . VAL A 1 153 ? -1.659 16.438 21.580 1.00 39.69 153 VAL A C 1
ATOM 1176 O O . VAL A 1 153 ? -2.700 16.964 21.960 1.00 39.69 153 VAL A O 1
ATOM 1179 N N . TYR A 1 154 ? -0.778 17.010 20.744 1.00 42.94 154 TYR A N 1
ATOM 1180 C CA . TYR A 1 154 ? -0.943 18.179 19.857 1.00 42.94 154 TYR A CA 1
ATOM 1181 C C . TYR A 1 154 ? -0.670 19.591 20.415 1.00 42.94 154 TYR A C 1
ATOM 1183 O O . TYR A 1 154 ? -1.562 20.433 20.471 1.00 42.94 154 TYR A O 1
ATOM 1191 N N . THR A 1 155 ? 0.602 19.923 20.637 1.00 29.80 155 THR A N 1
ATOM 1192 C CA . THR A 1 155 ? 1.123 21.236 20.217 1.00 29.80 155 THR A CA 1
ATOM 1193 C C . THR A 1 155 ? 2.389 21.021 19.403 1.00 29.80 155 THR A C 1
ATOM 1195 O O . THR A 1 155 ? 3.206 20.154 19.704 1.00 29.80 155 THR A O 1
ATOM 1198 N N . SER A 1 156 ? 2.556 21.816 18.354 1.00 36.97 156 SER A N 1
ATOM 1199 C CA . SER A 1 156 ? 3.711 21.858 17.455 1.00 36.97 156 SER A CA 1
ATOM 1200 C C . SER A 1 156 ? 5.008 22.325 18.147 1.00 36.97 156 SER A C 1
ATOM 1202 O O . SER A 1 156 ? 5.831 23.007 17.543 1.00 36.97 156 SER A O 1
ATOM 1204 N N . THR A 1 157 ? 5.184 22.075 19.449 1.00 36.34 157 THR A N 1
ATOM 1205 C CA . THR A 1 157 ? 6.320 22.576 20.234 1.00 36.34 157 THR A CA 1
ATOM 1206 C C . THR A 1 157 ? 6.491 21.780 21.534 1.00 36.34 157 THR A C 1
ATOM 1208 O O . THR A 1 157 ? 6.213 22.271 22.623 1.00 36.34 157 THR A O 1
ATOM 1211 N N . CYS A 1 158 ? 6.985 20.547 21.457 1.00 30.23 158 CYS A N 1
ATOM 1212 C CA . CYS A 1 158 ? 7.470 19.836 22.642 1.00 30.23 158 CYS A CA 1
ATOM 1213 C C . CYS A 1 158 ? 8.844 19.214 22.361 1.00 30.23 158 CYS A C 1
ATOM 1215 O O . CYS A 1 158 ? 8.987 18.069 21.936 1.00 30.23 158 CYS A O 1
ATOM 1217 N N . ASN A 1 159 ? 9.881 20.018 22.614 1.00 33.44 159 ASN A N 1
ATOM 1218 C CA . ASN A 1 159 ? 11.250 19.560 22.820 1.00 33.44 159 ASN A CA 1
ATOM 1219 C C . ASN A 1 159 ? 11.327 18.865 24.182 1.00 33.44 159 ASN A C 1
ATOM 1221 O O . ASN A 1 159 ? 11.607 19.517 25.184 1.00 33.44 159 ASN A O 1
ATOM 1225 N N . SER A 1 160 ? 11.071 17.561 24.246 1.00 32.12 160 SER A N 1
ATOM 1226 C CA . SER A 1 160 ? 11.554 16.717 25.343 1.00 32.12 160 SER A CA 1
ATOM 1227 C C . SER A 1 160 ? 11.641 15.263 24.896 1.00 32.12 160 SER A C 1
ATOM 1229 O O . SER A 1 160 ? 10.728 14.686 24.315 1.00 32.12 160 SER A O 1
ATOM 1231 N N . SER A 1 161 ? 12.818 14.703 25.116 1.00 38.41 161 SER A N 1
ATOM 1232 C CA . SER A 1 161 ? 13.236 13.342 24.823 1.00 38.41 161 SER A CA 1
ATOM 1233 C C . SER A 1 161 ? 12.447 12.315 25.640 1.00 38.41 161 SER A C 1
ATOM 1235 O O . SER A 1 161 ? 12.667 12.196 26.842 1.00 38.41 161 SER A O 1
ATOM 1237 N N . GLY A 1 162 ? 11.586 11.535 24.986 1.00 32.41 162 GLY A N 1
ATOM 1238 C CA . GLY A 1 162 ? 10.935 10.372 25.595 1.00 32.41 162 GLY A CA 1
ATOM 1239 C C . GLY A 1 162 ? 9.763 9.865 24.760 1.00 32.41 162 GLY A C 1
ATOM 1240 O O . GLY A 1 162 ? 8.706 10.468 24.771 1.00 32.41 162 GLY A O 1
ATOM 1241 N N . ILE A 1 163 ? 9.986 8.775 24.018 1.00 35.22 163 ILE A N 1
ATOM 1242 C CA . ILE A 1 163 ? 8.992 7.987 23.260 1.00 35.22 163 ILE A CA 1
ATOM 1243 C C . ILE A 1 163 ? 8.172 8.807 22.245 1.00 35.22 163 ILE A C 1
ATOM 1245 O O . ILE A 1 163 ? 6.977 9.039 22.372 1.00 35.22 163 ILE A O 1
ATOM 1249 N N . ARG A 1 164 ? 8.836 9.173 21.141 1.00 32.19 164 ARG A N 1
ATOM 1250 C CA . ARG A 1 164 ? 8.145 9.516 19.893 1.00 32.19 164 ARG A CA 1
ATOM 1251 C C . ARG A 1 164 ? 7.285 8.321 19.475 1.00 32.19 164 ARG A C 1
ATOM 1253 O O . ARG A 1 164 ? 7.835 7.250 19.196 1.00 32.19 164 ARG A O 1
ATOM 1260 N N . SER A 1 165 ? 5.968 8.513 19.386 1.00 36.16 165 SER A N 1
ATOM 1261 C CA . SER A 1 165 ? 5.121 7.681 18.530 1.00 36.16 165 SER A CA 1
ATOM 1262 C C . SER A 1 165 ? 5.817 7.571 17.174 1.00 36.16 165 SER A C 1
ATOM 1264 O O . SER A 1 165 ? 6.196 8.573 16.563 1.00 36.16 165 SER A O 1
ATOM 1266 N N . ARG A 1 166 ? 6.103 6.344 16.744 1.00 39.06 166 ARG A N 1
ATOM 1267 C CA . ARG A 1 166 ? 7.017 6.063 15.630 1.00 39.06 166 ARG A CA 1
ATOM 1268 C C . ARG A 1 166 ? 6.408 6.391 14.257 1.00 39.06 166 ARG A C 1
ATOM 1270 O O . ARG A 1 166 ? 7.005 6.027 13.249 1.00 39.06 166 ARG A O 1
ATOM 1277 N N . MET A 1 167 ? 5.260 7.077 14.213 1.00 39.19 167 MET A N 1
ATOM 1278 C CA . MET A 1 167 ? 4.561 7.470 12.987 1.00 39.19 167 MET A CA 1
ATOM 1279 C C . MET A 1 167 ? 3.959 8.889 13.024 1.00 39.19 167 MET A C 1
ATOM 1281 O O . MET A 1 167 ? 3.001 9.158 12.309 1.00 39.19 167 MET A O 1
ATOM 1285 N N . THR A 1 168 ? 4.556 9.856 13.733 1.00 36.47 168 THR A N 1
ATOM 1286 C CA . THR A 1 168 ? 4.501 11.250 13.237 1.00 36.47 168 THR A CA 1
ATOM 1287 C C . THR A 1 168 ? 5.510 11.396 12.097 1.00 36.47 168 THR A C 1
ATOM 1289 O O . THR A 1 168 ? 6.558 12.024 12.244 1.00 36.47 168 THR A O 1
ATOM 1292 N N . PHE A 1 169 ? 5.231 10.761 10.961 1.00 40.53 169 PHE A N 1
ATOM 1293 C CA . PHE A 1 169 ? 5.666 11.338 9.699 1.00 40.53 169 PHE A CA 1
ATOM 1294 C C . PHE A 1 169 ? 4.645 12.428 9.409 1.00 40.53 169 PHE A C 1
ATOM 1296 O O . PHE A 1 169 ? 3.529 12.093 9.040 1.00 40.53 169 PHE A O 1
ATOM 1303 N N . ASP A 1 170 ? 4.979 13.675 9.744 1.00 41.19 170 ASP A N 1
ATOM 1304 C CA . ASP A 1 170 ? 4.795 14.831 8.856 1.00 41.19 170 ASP A CA 1
ATOM 1305 C C . ASP A 1 170 ? 5.053 16.166 9.598 1.00 41.19 170 ASP A C 1
ATOM 1307 O O . ASP A 1 170 ? 4.150 16.938 9.883 1.00 41.19 170 ASP A O 1
ATOM 1311 N N . ASP A 1 171 ? 6.243 16.365 10.162 1.00 39.75 171 ASP A N 1
ATOM 1312 C CA . ASP A 1 171 ? 7.122 17.436 9.640 1.00 39.75 171 ASP A CA 1
ATOM 1313 C C . ASP A 1 171 ? 8.156 16.935 8.611 1.00 39.75 171 ASP A C 1
ATOM 1315 O O . ASP A 1 171 ? 9.087 17.639 8.225 1.00 39.75 171 ASP A O 1
ATOM 1319 N N . SER A 1 172 ? 8.017 15.678 8.182 1.00 43.78 172 SER A N 1
ATOM 1320 C CA . SER A 1 172 ? 8.940 14.990 7.278 1.00 43.78 172 SER A CA 1
ATOM 1321 C C . SER A 1 172 ? 8.351 14.648 5.900 1.00 43.78 172 SER A C 1
ATOM 1323 O O . SER A 1 172 ? 9.142 14.220 5.053 1.00 43.78 172 SER A O 1
ATOM 1325 N N . GLU A 1 173 ? 7.047 14.829 5.614 1.00 44.31 173 GLU A N 1
ATOM 1326 C CA . GLU A 1 173 ? 6.527 14.649 4.238 1.00 44.31 173 GLU A CA 1
ATOM 1327 C C . GLU A 1 173 ? 6.909 15.816 3.312 1.00 44.31 173 GLU A C 1
ATOM 1329 O O . GLU A 1 173 ? 6.766 15.706 2.096 1.00 44.31 173 GLU A O 1
ATOM 1334 N N . THR A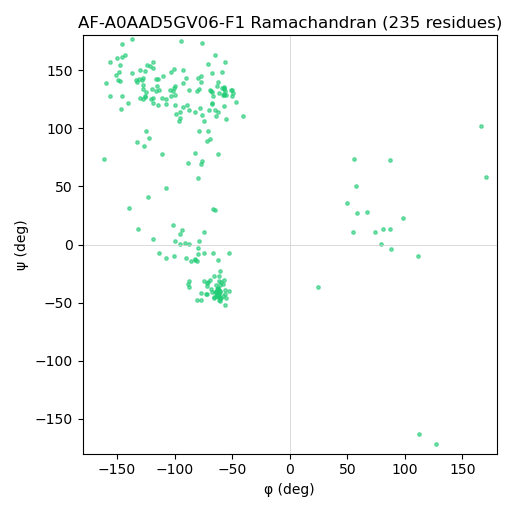 1 174 ? 7.504 16.895 3.833 1.00 45.56 174 THR A N 1
ATOM 1335 C CA . THR A 1 174 ? 8.045 17.993 3.009 1.00 45.56 174 THR A CA 1
ATOM 1336 C C . THR A 1 174 ? 9.533 17.889 2.692 1.00 45.56 174 THR A C 1
ATOM 1338 O O . THR A 1 174 ? 10.040 18.707 1.925 1.00 45.56 174 THR A O 1
ATOM 1341 N N . THR A 1 175 ? 10.249 16.856 3.151 1.00 50.72 175 THR A N 1
ATOM 1342 C CA . THR A 1 175 ? 11.538 16.542 2.516 1.00 50.72 175 THR A CA 1
ATOM 1343 C C . THR A 1 175 ? 11.265 15.713 1.271 1.00 50.72 175 THR A C 1
ATOM 1345 O O . THR A 1 175 ? 11.432 14.497 1.232 1.00 50.72 175 THR A O 1
ATOM 1348 N N . THR A 1 176 ? 10.854 16.395 0.201 1.00 54.88 176 THR A N 1
ATOM 1349 C CA . THR A 1 176 ? 11.293 15.996 -1.135 1.00 54.88 176 THR A CA 1
ATOM 1350 C C . THR A 1 176 ? 12.763 15.618 -0.990 1.00 54.88 176 THR A C 1
ATOM 1352 O O . THR A 1 176 ? 13.563 16.483 -0.631 1.00 54.88 176 THR A O 1
ATOM 1355 N N . LEU A 1 177 ? 13.084 14.328 -1.113 1.00 57.53 177 LEU A N 1
ATOM 1356 C CA . LEU A 1 177 ? 14.420 13.774 -0.906 1.00 57.53 177 LEU A CA 1
ATOM 1357 C C . LEU A 1 177 ? 15.379 14.379 -1.932 1.00 57.53 177 LEU A C 1
ATOM 1359 O O . LEU A 1 177 ? 15.723 13.761 -2.937 1.00 57.53 177 LEU A O 1
ATOM 1363 N N . LEU A 1 178 ? 15.811 15.608 -1.682 1.00 60.81 178 LEU A N 1
ATOM 1364 C CA . LEU A 1 178 ? 16.993 16.181 -2.275 1.00 60.81 178 LEU A CA 1
ATOM 1365 C C . LEU A 1 178 ? 18.141 15.408 -1.644 1.00 60.81 178 LEU A C 1
ATOM 1367 O O . LEU A 1 178 ? 18.607 15.713 -0.549 1.00 60.81 178 LEU A O 1
ATOM 1371 N N . SER A 1 179 ? 18.529 14.320 -2.303 1.00 73.50 179 SER A N 1
ATOM 1372 C CA . SER A 1 179 ? 19.755 13.624 -1.956 1.00 73.50 179 SER A CA 1
ATOM 1373 C C . SER A 1 179 ? 20.908 14.598 -2.193 1.00 73.50 179 SER A C 1
ATOM 1375 O O . SER A 1 179 ? 21.146 15.023 -3.322 1.00 73.50 179 SER A O 1
ATOM 1377 N N . SER A 1 180 ? 21.592 15.001 -1.123 1.00 84.06 180 SER A N 1
ATOM 1378 C CA . SER A 1 180 ? 22.840 15.755 -1.217 1.00 84.06 180 SER A CA 1
ATOM 1379 C C . SER A 1 180 ? 24.007 14.780 -1.318 1.00 84.06 180 SER A C 1
ATOM 1381 O O . SER A 1 180 ? 24.108 13.858 -0.506 1.00 84.06 180 SER A O 1
ATOM 1383 N N . ALA A 1 181 ? 24.914 15.010 -2.261 1.00 85.81 181 ALA A N 1
ATOM 1384 C CA . ALA A 1 181 ? 26.150 14.250 -2.387 1.00 85.81 181 ALA A CA 1
ATOM 1385 C C . ALA A 1 181 ? 27.337 15.204 -2.561 1.00 85.81 181 ALA A C 1
ATOM 1387 O O . ALA A 1 181 ? 27.240 16.186 -3.295 1.00 85.81 181 ALA A O 1
ATOM 1388 N N . THR A 1 182 ? 28.459 14.888 -1.914 1.00 93.25 182 THR A N 1
ATOM 1389 C CA . THR A 1 182 ? 29.736 15.593 -2.092 1.00 93.25 182 THR A CA 1
ATOM 1390 C C . THR A 1 182 ? 30.680 14.689 -2.868 1.00 93.25 182 THR A C 1
ATOM 1392 O O . THR A 1 182 ? 30.919 13.552 -2.465 1.00 93.25 182 THR A O 1
ATOM 1395 N N . GLN A 1 183 ? 31.220 15.192 -3.975 1.00 90.19 183 GLN A N 1
ATOM 1396 C CA . GLN A 1 183 ? 32.206 14.491 -4.795 1.00 90.19 183 GLN A CA 1
ATOM 1397 C C . GLN A 1 183 ? 33.497 15.311 -4.806 1.00 90.19 183 GLN A C 1
ATOM 1399 O O . GLN A 1 183 ? 33.467 16.502 -5.107 1.00 90.19 183 GLN A O 1
ATOM 1404 N N . VAL A 1 184 ? 34.618 14.679 -4.453 1.00 91.38 184 VAL A N 1
ATOM 1405 C CA . VAL A 1 184 ? 35.956 15.287 -4.487 1.00 91.38 184 VAL A CA 1
ATOM 1406 C C . VAL A 1 184 ? 36.765 14.537 -5.536 1.00 91.38 184 VAL A C 1
ATOM 1408 O O . VAL A 1 184 ? 36.921 13.322 -5.435 1.00 91.38 184 VAL A O 1
ATOM 1411 N N . ILE A 1 185 ? 37.227 15.253 -6.558 1.00 86.44 185 ILE A N 1
ATOM 1412 C CA . ILE A 1 185 ? 37.978 14.702 -7.690 1.00 86.44 185 ILE A CA 1
ATOM 1413 C C . ILE A 1 185 ? 39.294 15.472 -7.792 1.00 86.44 185 ILE A C 1
ATOM 1415 O O . ILE A 1 185 ? 39.292 16.702 -7.757 1.00 86.44 185 ILE A O 1
ATOM 1419 N N . GLU A 1 186 ? 40.410 14.755 -7.909 1.00 84.94 186 GLU A N 1
ATOM 1420 C CA . GLU A 1 186 ? 41.731 15.343 -8.133 1.00 84.94 186 GLU A CA 1
ATOM 1421 C C . GLU A 1 186 ? 41.985 15.485 -9.640 1.00 84.94 186 GLU A C 1
ATOM 1423 O O . GLU A 1 186 ? 41.955 14.502 -10.380 1.00 84.94 186 GLU A O 1
ATOM 1428 N N . SER A 1 187 ? 42.211 16.714 -10.108 1.00 82.62 187 SER A N 1
ATOM 1429 C CA . SER A 1 187 ? 42.504 17.008 -11.515 1.00 82.62 187 SER A CA 1
ATOM 1430 C C . SER A 1 187 ? 44.008 17.195 -11.731 1.00 82.62 187 SER A C 1
ATOM 1432 O O . SER A 1 187 ? 44.616 18.033 -11.063 1.00 82.62 187 SER A O 1
ATOM 1434 N N . SER A 1 188 ? 44.592 16.497 -12.709 1.00 82.81 188 SER A N 1
ATOM 1435 C CA . SER A 1 188 ? 45.970 16.718 -13.178 1.00 82.81 188 SER A CA 1
ATOM 1436 C C . SER A 1 188 ? 45.972 17.187 -14.633 1.00 82.81 188 SER A C 1
ATOM 1438 O O . SER A 1 188 ? 45.183 16.714 -15.445 1.00 82.81 188 SER A O 1
ATOM 1440 N N . ARG A 1 189 ? 46.881 18.109 -14.975 1.00 83.31 189 ARG A N 1
ATOM 1441 C CA . ARG A 1 189 ? 47.086 18.606 -16.351 1.00 83.31 189 ARG A CA 1
ATOM 1442 C C . ARG A 1 189 ? 48.270 17.962 -17.065 1.00 83.31 189 ARG A C 1
ATOM 1444 O O . ARG A 1 189 ? 48.573 18.344 -18.191 1.00 83.31 189 ARG A O 1
ATOM 1451 N N . GLU A 1 190 ? 48.933 17.003 -16.425 1.00 87.88 190 GLU A N 1
ATOM 1452 C CA . GLU A 1 190 ? 50.131 16.352 -16.961 1.00 87.88 190 GLU A CA 1
ATOM 1453 C C . GLU A 1 190 ? 49.877 15.694 -18.329 1.00 87.88 190 GLU A C 1
ATOM 1455 O O . GLU A 1 190 ? 50.734 15.747 -19.205 1.00 87.88 190 GLU A O 1
ATOM 1460 N N . HIS A 1 191 ? 48.670 15.158 -18.544 1.00 84.56 191 HIS A N 1
ATOM 1461 C CA . HIS A 1 191 ? 48.278 14.448 -19.767 1.00 84.56 191 HIS A CA 1
ATOM 1462 C C . HIS A 1 191 ? 47.037 15.059 -20.445 1.00 84.56 191 HIS A C 1
ATOM 1464 O O . HIS A 1 191 ? 46.163 14.335 -20.917 1.00 84.56 191 HIS A O 1
ATOM 1470 N N . TYR A 1 192 ? 46.929 16.391 -20.494 1.00 83.25 192 TYR A N 1
ATOM 1471 C CA . TYR A 1 192 ? 45.749 17.083 -21.038 1.00 83.25 192 TYR A CA 1
ATOM 1472 C C . TYR A 1 192 ? 45.318 16.555 -22.430 1.00 83.25 192 TYR A C 1
ATOM 1474 O O . TYR A 1 192 ? 46.165 16.469 -23.325 1.00 83.25 192 TYR A O 1
ATOM 1482 N N . PRO A 1 193 ? 44.022 16.232 -22.658 1.00 84.38 193 PRO A N 1
ATOM 1483 C CA . PRO A 1 193 ? 42.844 16.480 -21.805 1.00 84.38 193 PRO A CA 1
ATOM 1484 C C . PRO A 1 193 ? 42.464 15.330 -20.847 1.00 84.38 193 PRO A C 1
ATOM 1486 O O . PRO A 1 193 ? 41.367 15.322 -20.288 1.00 84.38 193 PRO A O 1
ATOM 1489 N N . VAL A 1 194 ? 43.329 14.330 -20.665 1.00 86.31 194 VAL A N 1
ATOM 1490 C CA . VAL A 1 194 ? 43.065 13.191 -19.775 1.00 86.31 194 VAL A CA 1
ATOM 1491 C C . VAL A 1 194 ? 43.030 13.672 -18.320 1.00 86.31 194 VAL A C 1
ATOM 1493 O O . VAL A 1 194 ? 44.013 14.218 -17.830 1.00 86.31 194 VAL A O 1
ATOM 1496 N N . GLY A 1 195 ? 41.898 13.458 -17.638 1.00 83.06 195 GLY A N 1
ATOM 1497 C CA . GLY A 1 195 ? 41.671 13.868 -16.243 1.00 83.06 195 GLY A CA 1
ATOM 1498 C C . GLY A 1 195 ? 40.641 14.991 -16.057 1.00 83.06 195 GLY A C 1
ATOM 1499 O O . GLY A 1 195 ? 40.226 15.244 -14.929 1.00 83.06 195 GLY A O 1
ATOM 1500 N N . GLU A 1 196 ? 40.187 15.634 -17.136 1.00 88.00 196 GLU A N 1
ATOM 1501 C CA . GLU A 1 196 ? 39.131 16.654 -17.074 1.00 88.00 196 GLU A CA 1
ATOM 1502 C C . GLU A 1 196 ? 37.728 16.022 -16.918 1.00 88.00 196 GLU A C 1
ATOM 1504 O O . GLU A 1 196 ? 37.453 14.969 -17.510 1.00 88.00 196 GLU A O 1
ATOM 1509 N N . PRO A 1 197 ? 36.797 16.659 -16.177 1.00 88.38 197 PRO A N 1
ATOM 1510 C CA . PRO A 1 197 ? 35.418 16.197 -16.024 1.00 88.38 197 PRO A CA 1
ATOM 1511 C C . PRO A 1 197 ? 34.596 16.501 -17.286 1.00 88.38 197 PRO A C 1
ATOM 1513 O O . PRO A 1 197 ? 33.741 17.387 -17.317 1.00 88.38 197 PRO A O 1
ATOM 1516 N N . ILE A 1 198 ? 34.872 15.770 -18.361 1.00 89.25 198 ILE A N 1
ATOM 1517 C CA . ILE A 1 198 ? 34.192 15.945 -19.643 1.00 89.25 198 ILE A CA 1
ATOM 1518 C C . ILE A 1 198 ? 32.819 15.273 -19.611 1.00 89.25 198 ILE A C 1
ATOM 1520 O O . ILE A 1 198 ? 32.664 14.121 -19.202 1.00 89.25 198 ILE A O 1
ATOM 1524 N N . VAL A 1 199 ? 31.806 15.998 -20.088 1.00 93.00 199 VAL A N 1
ATOM 1525 C CA . VAL A 1 199 ? 30.446 15.476 -20.238 1.00 93.00 199 VAL A CA 1
ATOM 1526 C C . VAL A 1 199 ? 30.462 14.258 -21.166 1.00 93.00 199 VAL A C 1
ATOM 1528 O O . VAL A 1 199 ? 31.067 14.284 -22.237 1.00 93.00 199 VAL A O 1
ATOM 1531 N N . LYS A 1 200 ? 29.754 13.192 -20.773 1.00 95.06 200 LYS A N 1
ATOM 1532 C CA . LYS A 1 200 ? 29.609 11.976 -21.583 1.00 95.06 200 LYS A CA 1
ATOM 1533 C C . LYS A 1 200 ? 29.184 12.327 -23.016 1.00 95.06 200 LYS A C 1
ATOM 1535 O O . LYS A 1 200 ? 28.153 12.968 -23.220 1.00 95.06 200 LYS A O 1
ATOM 1540 N N . SER A 1 201 ? 29.918 11.814 -24.004 1.00 94.56 201 SER A N 1
ATOM 1541 C CA . SER A 1 201 ? 29.520 11.928 -25.409 1.00 94.56 201 SER A CA 1
ATOM 1542 C C . SER A 1 201 ? 28.117 11.345 -25.633 1.00 94.56 201 SER A C 1
ATOM 1544 O O . SER A 1 201 ? 27.769 10.262 -25.140 1.00 94.56 201 SER A O 1
ATOM 1546 N N . GLY A 1 202 ? 27.284 12.110 -26.334 1.00 94.94 202 GLY A N 1
ATOM 1547 C CA . GLY A 1 202 ? 25.889 11.774 -26.590 1.00 94.94 202 GLY A CA 1
ATOM 1548 C C . GLY A 1 202 ? 24.944 11.931 -25.391 1.00 94.94 202 GLY A C 1
ATOM 1549 O O . GLY A 1 202 ? 23.810 11.475 -25.468 1.00 94.94 202 GLY A O 1
ATOM 1550 N N . SER A 1 203 ? 25.359 12.557 -24.283 1.00 97.31 203 SER A N 1
ATOM 1551 C CA . SER A 1 203 ? 24.443 12.860 -23.169 1.00 97.31 203 SER A CA 1
ATOM 1552 C C . SER A 1 203 ? 23.290 13.772 -23.598 1.00 97.31 203 SER A C 1
ATOM 1554 O O . SER A 1 203 ? 22.154 13.535 -23.203 1.00 97.31 203 SER A O 1
ATOM 1556 N N . ALA A 1 204 ? 23.570 14.767 -24.447 1.00 97.50 204 ALA A N 1
ATOM 1557 C CA . ALA A 1 204 ? 22.567 15.691 -24.965 1.00 97.50 204 ALA A CA 1
ATOM 1558 C C . ALA A 1 204 ? 21.479 14.949 -25.753 1.00 97.50 204 ALA A C 1
ATOM 1560 O O . ALA A 1 204 ? 20.305 15.111 -25.446 1.00 97.50 204 ALA A O 1
ATOM 1561 N N . ILE A 1 205 ? 21.874 14.065 -26.679 1.00 97.62 205 ILE A N 1
ATOM 1562 C CA . ILE A 1 205 ? 20.926 13.278 -27.482 1.00 97.62 205 ILE A CA 1
ATOM 1563 C C . ILE A 1 205 ? 20.179 12.226 -26.647 1.00 97.62 205 ILE A C 1
ATOM 1565 O O . ILE A 1 205 ? 19.028 11.917 -26.927 1.00 97.62 205 ILE A O 1
ATOM 1569 N N . GLN A 1 206 ? 20.792 11.691 -25.583 1.00 98.00 206 GLN A N 1
ATOM 1570 C CA . GLN A 1 206 ? 20.095 10.813 -24.635 1.00 98.00 206 GLN A CA 1
ATOM 1571 C C . GLN A 1 206 ? 19.035 11.576 -23.835 1.00 98.00 206 GLN A C 1
ATOM 1573 O O . GLN A 1 206 ? 17.947 11.057 -23.612 1.00 98.00 206 GLN A O 1
ATOM 1578 N N . ALA A 1 207 ? 19.349 12.803 -23.413 1.00 97.50 207 ALA A N 1
ATOM 1579 C CA . ALA A 1 207 ? 18.439 13.642 -22.645 1.00 97.50 207 ALA A CA 1
ATOM 1580 C C . ALA A 1 207 ? 17.310 14.244 -23.501 1.00 97.50 207 ALA A C 1
ATOM 1582 O O . ALA A 1 207 ? 16.213 14.437 -22.985 1.00 97.50 207 ALA A O 1
ATOM 1583 N N . SER A 1 208 ? 17.555 14.525 -24.786 1.00 97.50 208 SER A N 1
ATOM 1584 C CA . SER A 1 208 ? 16.535 15.027 -25.720 1.00 97.50 208 SER A CA 1
ATOM 1585 C C . SER A 1 208 ? 15.648 13.930 -26.320 1.00 97.50 208 SER A C 1
ATOM 1587 O O . SER A 1 208 ? 14.616 14.248 -26.903 1.00 97.50 20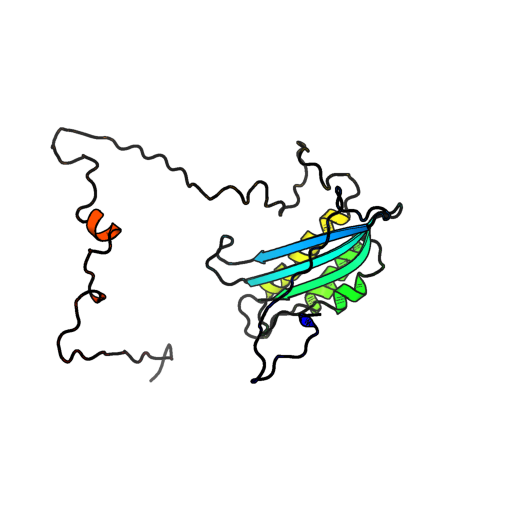8 SER A O 1
ATOM 1589 N N . GLY A 1 209 ? 16.023 12.652 -26.172 1.00 97.19 209 GLY A N 1
ATOM 1590 C CA . GLY A 1 209 ? 15.330 11.522 -26.802 1.00 97.19 209 GLY A CA 1
ATOM 1591 C C . GLY A 1 209 ? 15.707 11.293 -28.272 1.00 97.19 209 GLY A C 1
ATOM 1592 O O . GLY A 1 209 ? 15.027 10.550 -28.966 1.00 97.19 209 GLY A O 1
ATOM 1593 N N . GLU A 1 210 ? 16.781 11.919 -28.755 1.00 97.56 210 GLU A N 1
ATOM 1594 C CA . GLU A 1 210 ? 17.308 11.747 -30.119 1.00 97.56 210 GLU A CA 1
ATOM 1595 C C . GLU A 1 210 ? 18.274 10.557 -30.247 1.00 97.56 210 GLU A C 1
ATOM 1597 O O . GLU A 1 210 ? 18.625 10.144 -31.353 1.00 97.56 210 GLU A O 1
ATOM 1602 N N . ALA A 1 211 ? 18.752 10.013 -29.125 1.00 97.06 211 ALA A N 1
ATOM 1603 C CA . ALA A 1 211 ? 19.574 8.812 -29.123 1.00 97.06 211 ALA A CA 1
ATOM 1604 C C . ALA A 1 211 ? 18.761 7.611 -29.628 1.00 97.06 211 ALA A C 1
ATOM 1606 O O . ALA A 1 211 ? 17.817 7.191 -28.971 1.00 97.06 211 ALA A O 1
ATOM 1607 N N . VAL A 1 212 ? 19.170 7.041 -30.763 1.00 97.00 212 VAL A N 1
ATOM 1608 C CA . VAL A 1 212 ? 18.526 5.869 -31.372 1.00 97.00 212 VAL A CA 1
ATOM 1609 C C . VAL A 1 212 ? 19.033 4.588 -30.704 1.00 97.00 212 VAL A C 1
ATOM 1611 O O . VAL A 1 212 ? 20.206 4.229 -30.842 1.00 97.00 212 VAL A O 1
ATOM 1614 N N . PHE A 1 213 ? 18.152 3.885 -29.998 1.00 96.50 213 PHE A N 1
ATOM 1615 C CA . PHE A 1 213 ? 18.354 2.519 -29.522 1.00 96.50 213 PHE A CA 1
ATOM 1616 C C . PHE A 1 213 ? 17.756 1.505 -30.508 1.00 96.50 213 PHE A C 1
ATOM 1618 O O . PHE A 1 213 ? 17.147 1.864 -31.511 1.00 96.50 213 PHE A O 1
ATOM 1625 N N . VAL A 1 214 ? 17.962 0.209 -30.252 1.00 96.69 214 VAL A N 1
ATOM 1626 C CA . VAL A 1 214 ? 17.598 -0.868 -31.195 1.00 96.69 214 VAL A CA 1
ATOM 1627 C C . VAL A 1 214 ? 16.115 -0.837 -31.586 1.00 96.69 214 VAL A C 1
ATOM 1629 O O . VAL A 1 214 ? 15.806 -1.059 -32.752 1.00 96.69 214 VAL A O 1
ATOM 1632 N N . ASP A 1 215 ? 15.223 -0.537 -30.639 1.00 94.25 215 ASP A N 1
ATOM 1633 C CA . ASP A 1 215 ? 13.769 -0.492 -30.868 1.00 94.25 215 ASP A CA 1
ATOM 1634 C C . ASP A 1 215 ? 13.296 0.823 -31.522 1.00 94.25 215 ASP A C 1
ATOM 1636 O O . ASP A 1 215 ? 12.200 0.887 -32.068 1.00 94.25 215 ASP A O 1
ATOM 1640 N N . ASP A 1 216 ? 14.143 1.859 -31.535 1.00 97.19 216 ASP A N 1
ATOM 1641 C CA . ASP A 1 216 ? 13.849 3.142 -32.188 1.00 97.19 216 ASP A CA 1
ATOM 1642 C C . ASP A 1 216 ? 14.133 3.101 -33.701 1.00 97.19 216 ASP A C 1
ATOM 1644 O O . ASP A 1 216 ? 13.749 4.009 -34.442 1.00 97.19 216 ASP A O 1
ATOM 1648 N N . ILE A 1 217 ? 14.829 2.061 -34.184 1.00 96.44 217 ILE A N 1
ATOM 1649 C CA . ILE A 1 217 ? 15.128 1.884 -35.607 1.00 96.44 217 ILE A CA 1
ATOM 1650 C C . ILE A 1 217 ? 13.809 1.614 -36.349 1.00 96.44 217 ILE A C 1
ATOM 1652 O O . ILE A 1 217 ? 13.137 0.624 -36.051 1.00 96.44 217 ILE A O 1
ATOM 1656 N N . PRO A 1 218 ? 13.437 2.434 -37.354 1.00 95.75 218 PRO A N 1
ATOM 1657 C CA . PRO A 1 218 ? 12.200 2.235 -38.092 1.00 95.75 218 PRO A CA 1
ATOM 1658 C C . PRO A 1 218 ? 12.125 0.832 -38.687 1.00 95.75 218 PRO A C 1
ATOM 1660 O O . PRO A 1 218 ? 13.033 0.385 -39.393 1.00 95.75 218 PRO A O 1
ATOM 1663 N N . SER A 1 219 ? 11.012 0.151 -38.424 1.00 96.06 219 SER A N 1
ATOM 1664 C CA . SER A 1 219 ? 10.762 -1.164 -39.002 1.00 96.06 219 SER A CA 1
ATOM 1665 C C . SER A 1 219 ? 10.784 -1.081 -40.535 1.00 96.06 219 SER A C 1
ATOM 1667 O O . SER A 1 219 ? 10.082 -0.242 -41.109 1.00 96.06 219 SER A O 1
ATOM 1669 N N . PRO A 1 220 ? 11.558 -1.940 -41.225 1.00 94.75 220 PRO A N 1
ATOM 1670 C CA . PRO A 1 220 ? 11.567 -1.971 -42.680 1.00 94.75 220 PRO A CA 1
ATOM 1671 C C . PRO A 1 220 ? 10.201 -2.400 -43.228 1.00 94.75 220 PRO A C 1
ATOM 1673 O O . PRO A 1 220 ? 9.371 -2.988 -42.527 1.00 94.75 220 PRO A O 1
ATOM 1676 N N . LEU A 1 221 ? 9.973 -2.144 -44.517 1.00 95.81 221 LEU A N 1
ATOM 1677 C CA . LEU A 1 221 ? 8.767 -2.613 -45.195 1.00 95.81 221 LEU A CA 1
ATOM 1678 C C . LEU A 1 221 ? 8.661 -4.143 -45.066 1.00 95.81 221 LEU A C 1
ATOM 1680 O O . LEU A 1 221 ? 9.610 -4.860 -45.378 1.00 95.81 221 LEU A O 1
ATOM 1684 N N . ASN A 1 222 ? 7.495 -4.630 -44.633 1.00 95.19 222 ASN A N 1
ATOM 1685 C CA . ASN A 1 222 ? 7.218 -6.046 -44.351 1.00 95.19 222 ASN A CA 1
ATOM 1686 C C . ASN A 1 222 ? 7.989 -6.641 -43.152 1.00 95.19 222 ASN A C 1
ATOM 1688 O O . ASN A 1 222 ? 8.227 -7.848 -43.116 1.00 95.19 222 ASN A O 1
ATOM 1692 N N . CYS A 1 223 ? 8.363 -5.822 -42.160 1.00 96.31 223 CYS A N 1
ATOM 1693 C CA . CYS A 1 223 ? 8.931 -6.300 -40.896 1.00 96.31 223 CYS A CA 1
ATOM 1694 C C . CYS A 1 223 ? 7.988 -7.295 -40.188 1.00 96.31 223 CYS A C 1
ATOM 1696 O O . CYS A 1 223 ? 6.806 -7.012 -39.975 1.00 96.31 223 CYS A O 1
ATOM 1698 N N . LEU A 1 224 ? 8.520 -8.457 -39.803 1.00 96.62 224 LEU A N 1
ATOM 1699 C CA . LEU A 1 224 ? 7.813 -9.470 -39.017 1.00 96.62 224 LEU A CA 1
ATOM 1700 C C . LEU A 1 224 ? 8.288 -9.430 -37.562 1.00 96.62 224 LEU A C 1
ATOM 1702 O O . LEU A 1 224 ? 9.452 -9.149 -37.293 1.00 96.62 224 LEU A O 1
ATOM 1706 N N . HIS A 1 225 ? 7.393 -9.765 -36.632 1.00 95.50 225 HIS A N 1
ATOM 1707 C CA . HIS A 1 225 ? 7.673 -9.767 -35.196 1.00 95.50 225 HIS A CA 1
ATOM 1708 C C . HIS A 1 225 ? 7.616 -11.199 -34.663 1.00 95.50 225 HIS A C 1
ATOM 1710 O O . HIS A 1 225 ? 6.689 -11.948 -34.974 1.00 95.50 225 HIS A O 1
ATOM 1716 N N . GLY A 1 226 ? 8.615 -11.581 -33.869 1.00 95.81 226 GLY A N 1
ATOM 1717 C CA . GLY A 1 226 ? 8.693 -12.890 -33.228 1.00 95.81 226 GLY A CA 1
ATOM 1718 C C . GLY A 1 226 ? 8.495 -12.782 -31.721 1.00 95.81 226 GLY A C 1
ATOM 1719 O O . GLY A 1 226 ? 8.954 -11.830 -31.096 1.00 95.81 226 GLY A O 1
ATOM 1720 N N . ALA A 1 227 ? 7.850 -13.785 -31.131 1.00 97.44 227 ALA A N 1
ATOM 1721 C CA . ALA A 1 227 ? 7.770 -13.951 -29.686 1.00 97.44 227 ALA A CA 1
ATOM 1722 C C . ALA A 1 227 ? 8.214 -15.367 -29.318 1.00 97.44 227 ALA A C 1
ATOM 1724 O O . ALA A 1 227 ? 7.798 -16.344 -29.943 1.00 97.44 227 ALA A O 1
ATOM 1725 N N . PHE A 1 228 ? 9.062 -15.482 -28.299 1.00 96.94 228 PHE A N 1
ATOM 1726 C CA . PHE A 1 228 ? 9.473 -16.779 -27.778 1.00 96.94 228 PHE A CA 1
ATOM 1727 C C . PHE A 1 228 ? 8.369 -17.385 -26.908 1.00 96.94 228 PHE A C 1
ATOM 1729 O O . PHE A 1 228 ? 7.756 -16.699 -26.090 1.00 96.94 228 PHE A O 1
ATOM 1736 N N . ILE A 1 229 ? 8.162 -18.695 -27.047 1.00 96.31 229 ILE A N 1
ATOM 1737 C CA . ILE A 1 229 ? 7.358 -19.484 -26.113 1.00 96.31 229 ILE A CA 1
ATOM 1738 C C . ILE A 1 229 ? 8.324 -20.115 -25.112 1.00 96.31 229 ILE A C 1
ATOM 1740 O O . ILE A 1 229 ? 9.159 -20.941 -25.479 1.00 96.31 229 ILE A O 1
ATOM 1744 N N . TYR A 1 230 ? 8.221 -19.709 -23.850 1.00 95.88 230 TYR A N 1
ATOM 1745 C CA . TYR A 1 230 ? 9.084 -20.202 -22.779 1.00 95.88 230 TYR A CA 1
ATOM 1746 C C . TYR A 1 230 ? 8.467 -21.404 -22.060 1.00 95.88 230 TYR A C 1
ATOM 1748 O O . TYR A 1 230 ? 7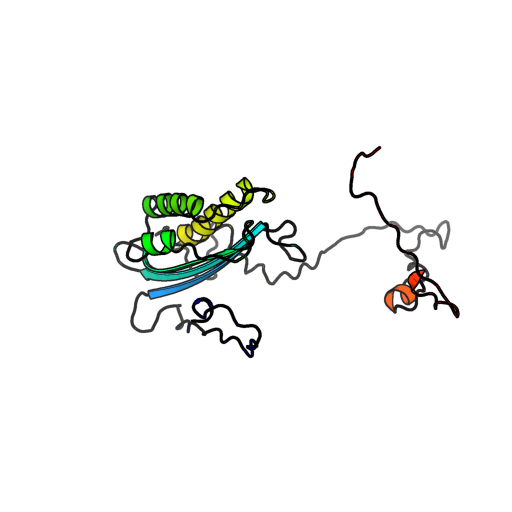.245 -21.519 -21.940 1.00 95.88 230 TYR A O 1
ATOM 1756 N N . SER A 1 231 ? 9.322 -22.287 -21.532 1.00 95.38 231 SER A N 1
ATOM 1757 C CA . SER A 1 231 ? 8.876 -23.362 -20.642 1.00 95.38 231 SER A CA 1
ATOM 1758 C C . SER A 1 231 ? 8.231 -22.771 -19.389 1.00 95.38 231 SER A C 1
ATOM 1760 O O . SER A 1 231 ? 8.824 -21.943 -18.702 1.00 95.38 231 SER A O 1
ATOM 1762 N N . THR A 1 232 ? 7.040 -23.252 -19.047 1.00 95.25 232 THR A N 1
ATOM 1763 C CA . THR A 1 232 ? 6.368 -22.944 -17.775 1.00 95.25 232 THR A CA 1
ATOM 1764 C C . THR A 1 232 ? 6.767 -23.908 -16.657 1.00 95.25 232 THR A C 1
ATOM 1766 O O . THR A 1 232 ? 6.277 -23.793 -15.534 1.00 95.25 232 THR A O 1
ATOM 1769 N N . LYS A 1 233 ? 7.648 -24.875 -16.953 1.00 94.94 233 LYS A N 1
ATOM 1770 C CA . LYS A 1 233 ? 8.134 -25.878 -16.006 1.00 94.94 233 LYS A CA 1
ATOM 1771 C C . LYS A 1 233 ? 9.636 -25.715 -15.775 1.00 94.94 233 LYS A C 1
ATOM 1773 O O . LYS A 1 233 ? 10.384 -25.664 -16.753 1.00 94.94 233 LYS A O 1
ATOM 1778 N N . PRO A 1 234 ? 10.091 -25.711 -14.510 1.00 92.94 234 PRO A N 1
ATOM 1779 C CA . PRO A 1 234 ? 11.519 -25.669 -14.203 1.00 92.94 234 PRO A CA 1
ATOM 1780 C C . PRO A 1 234 ? 12.248 -26.946 -14.653 1.00 92.94 234 PRO A C 1
ATOM 1782 O O . PRO A 1 234 ? 13.433 -26.896 -14.958 1.00 92.94 234 PRO A O 1
ATOM 1785 N N . LEU A 1 235 ? 11.539 -28.080 -14.726 1.00 93.75 235 LEU A N 1
ATOM 1786 C CA . LEU A 1 235 ? 12.032 -29.356 -15.241 1.00 93.75 235 LEU A CA 1
ATOM 1787 C C . LEU A 1 235 ? 10.886 -30.093 -15.949 1.00 93.75 235 LEU A C 1
ATOM 1789 O O . LEU A 1 235 ? 9.807 -30.270 -15.379 1.00 93.75 235 LEU A O 1
ATOM 1793 N N . ALA A 1 236 ? 11.119 -30.519 -17.188 1.00 89.00 236 ALA A N 1
ATOM 1794 C CA . ALA A 1 236 ? 10.209 -31.338 -17.986 1.00 89.00 236 ALA A CA 1
ATOM 1795 C C . ALA A 1 236 ? 11.024 -32.294 -18.877 1.00 89.00 236 ALA A C 1
ATOM 1797 O O . ALA A 1 236 ? 12.222 -32.078 -19.058 1.00 89.00 236 ALA A O 1
ATOM 1798 N N . ARG A 1 237 ? 10.387 -33.360 -19.373 1.00 71.75 237 ARG A N 1
ATOM 1799 C CA . ARG A 1 237 ? 10.996 -34.393 -20.224 1.00 71.75 237 ARG A CA 1
ATOM 1800 C C . ARG A 1 237 ? 10.647 -34.168 -21.687 1.00 71.75 237 ARG A C 1
ATOM 1802 O O . ARG A 1 237 ? 9.505 -33.714 -21.922 1.00 71.75 237 ARG A O 1
#

Solvent-accessible surface area (backbone atoms only — not comparable to full-atom values): 15497 Å² total; per-residue (Å²): 107,83,90,71,53,73,83,76,54,100,86,59,77,90,86,81,83,88,78,83,79,79,79,68,36,98,85,44,30,55,98,87,47,65,37,36,74,49,76,52,74,48,72,44,36,94,38,76,94,47,99,52,72,50,50,29,35,37,44,38,40,36,33,31,34,63,51,99,90,44,38,30,28,71,41,57,46,49,37,41,29,52,42,45,56,98,63,67,46,65,45,59,72,42,32,66,70,45,43,77,36,63,61,42,74,68,55,52,55,53,43,37,56,46,37,46,68,69,49,61,46,43,92,89,39,82,62,43,70,60,32,32,49,49,57,33,48,52,54,47,65,67,49,51,77,62,59,62,85,77,82,82,82,84,68,104,76,73,96,69,96,75,82,75,70,94,71,77,74,63,91,55,76,76,59,70,83,75,81,82,84,88,85,90,80,88,73,56,72,90,57,69,78,54,61,62,95,70,79,64,88,65,48,66,35,54,74,71,67,70,55,79,52,84,86,66,54,79,76,57,92,86,65,82,87,86,79,87,86,75,81,93,56,100,74,84,135

Organism: Ambrosia artemisiifolia (NCBI:txid4212)

Sequence (237 aa):
EFLEIPALDSKTVLLSVFIPLLKPTKNGYTENSNTKVIFQTYRASPRPLGNALAYLNAAFLAEISIGDKGVGINSIRLAFGSFGVKHAIRASTVEKYLVGKTLSVDLIYEAVKLTRVAISPENGTSHPAYRSSLAVSFLFDFLWPLVEPDGCVYTSTCNSSGIRSRMTFDDSETTTLLSSATQVIESSREHYPVGEPIVKSGSAIQASGEAVFVDDIPSPLNCLHGAFIYSTKPLAR

Foldseek 3Di:
DVVPDPDDDPVDDDPDDDDDDPDQDPPQDDPPFQKHKDKDKDFAFPDRVDPTQTCKIKIKIWIWGQDPVFIATQFIWIWMDNNADPDIDILVVLRVQRHGDHDDPVNLVVSLVSQLVSRFHDPPDPPRVVSSVVSSVVSCLVRVVRGDPPDPDDDPDDPDDDDDSPPPPPVPVPPPPPPDDDDDADADPPPPPPRDPDDDPCPVCVVVVVDDDPVNPDAPVPRDDDDDDDDPDPDDD

InterPro domains:
  IPR005107 CO dehydrogenase flavoprotein, C-terminal [PF03450] (41-143)
  IPR005107 CO dehydrogenase flavoprotein, C-terminal [SM01092] (40-146)
  IPR016208 Aldehyde oxidase/xanthine dehydrogenase-like [PTHR11908] (1-237)
  IPR036683 CO dehydrogenase flavoprotein, C-terminal domain superfamily [SSF55447] (38-146)
  IPR036856 Aldehyde oxidase/xanthine dehydrogenase, a/b hammerhead superfamily [SSF54665] (172-237)

Radius of gyration: 27.46 Å; Cα contacts (8 Å, |Δi|>4): 241; chains: 1; bounding box: 75×60×79 Å

Mean predicted aligned error: 10.95 Å

Secondary structure (DSSP, 8-state):
-GGGSPPPPTT--------------TTTB-TTSSEEEEEEEEEE-SSTTSSS--SEEEEEEEEEEEETTEEEEEEEEEEEESSSSSS-EE-HHHHHHHTTPBP-HHHHHHHHHHHHHHS-PPTT-SSHHHHHHHHHHHHHHHHGGGT--SS-SS-S-----S---TT---SSTT---------------TTTTTTS-PPPTTHHHHHHT----GGGSPPPTT---------SSSS--